Protein AF-W2KJA5-F1 (afdb_monomer)

Secondary structure (DSSP, 8-state):
-HHHHHHSTT-TTHHHHHHHHHHHHHHHHHHHHHHHHHHT--HHHHHHHHHHHHHHHHHHHHHHHH----HHHHHHHHHHHHHIIIIIHHHHHHHHHHHH----HHHHHHHHHHSPTT-HHHHHHHHS-HHHHHHHHHHHHHTS--SHHHHHHHHHHHHHHHHHHHHHHHHHHHHHH-------PPPPTHHHHHHHHHHHHHHHHHHHHHHHHHHHHTT-TTEEEE---SS--SS--EEEEEEE-SS-SSHHHHHSPPB-HHHHHHHHTTS--SEEEEES-B-SS--GGGGG-TT--EEEEES-------GGGGG-TT--EEEEEPPTTSS--

pLDDT: mean 87.14, std 9.56, range [54.41, 98.06]

Solvent-accessible surface area (backbone atoms only — not comparable to full-atom values): 17855 Å² total; per-residue (Å²): 116,68,63,53,35,36,71,27,93,67,10,44,38,26,60,55,46,54,48,53,55,46,52,54,49,54,51,53,52,48,53,52,52,51,46,39,30,57,68,29,45,60,66,71,59,51,51,51,51,37,49,50,52,20,51,56,29,36,51,50,19,48,53,52,70,63,71,71,72,49,78,59,56,56,44,46,55,55,31,51,51,37,44,39,66,64,52,45,46,59,52,51,53,51,53,48,40,63,71,63,49,70,65,67,60,69,67,44,52,60,51,56,78,74,48,64,90,88,45,57,85,78,46,55,69,75,72,39,53,66,65,41,53,46,55,36,50,46,52,58,48,69,74,48,75,84,46,72,69,51,46,51,49,53,52,50,47,50,50,51,31,52,52,39,47,51,48,45,53,55,47,55,57,41,66,75,72,54,94,76,89,61,74,61,52,79,69,66,62,75,56,25,54,55,29,39,52,48,19,53,44,49,42,52,52,52,52,49,9,43,56,52,32,48,64,58,33,62,88,41,77,40,47,71,31,39,34,38,46,72,85,88,68,94,46,31,44,21,30,26,40,51,48,62,55,94,74,63,92,42,71,62,52,65,75,59,39,58,77,38,52,70,57,52,34,52,41,20,61,47,30,45,26,28,33,43,37,40,26,47,27,33,38,50,57,80,51,75,39,50,70,57,21,54,58,26,28,37,41,36,39,32,41,21,52,25,63,58,82,60,85,68,65,76,64,43,81,50,53,78,41,81,44,75,36,33,46,92,94,52,95,30,62

Sequence (333 aa):
MHLKELTGFHGKYRKLWNLCLKVLDLVMQTFVLHKMLEEGIPVNLTVAFAGFIALNSISTAIAILGGKHTALAEVLIDSLFDLGATVLLPIVLLAYCSYTFDYDHDTFHIYMELMPVGSFERRARMFGNPTEIELFRVSFGSLRIRSVPDLLLRIGMNLGFSYRFKRVVEVLIQIQTEHVKSYQKSVPRSISLLFATFGVGILVVTYQAITMSQAICKPHPECVVYAYRLKHSEFCPCKALVNGNRAPKTYYEWTHPVDATDMVKALAAAGTLETLQLINRQLTVFPDELRGCHNLKYLSIVNCAIEELPVWANEFHKLEFLQIEGKVGSNNL

Mean predicted aligned error: 7.24 Å

Foldseek 3Di:
DVVCLCCNPLRQNVLVNLVVLLVVLLVLLVVLLQLCQQLQADLVLSLVSLLLSLCSLLVNLCCLVVVPDDSLRSLVSNLVSLCCSQPVSLVVLVVCLVVQFDQPPVVVVVVVVVDDPPCCVVCSCVRTDVLSVVSSCSSVVSVDDPDPVSVCSNVSSVVSSVVSVVVSVVVVVDVVPDPDDRNYDRDDSVVSVVSNCVSVVSSVQSVQQQVVLCVLCVVPVQLSGAHRDDDDDSARRGAEGADEDPDDPDPCCLVDAAACAVVQQRNLQNLNYQYYAYYSHADQEHDPSVLSVLNHAYDAHEQHQHADYDPSPVSNPNHNYDHDYHDPPDNGD

Structure (mmCIF, N/CA/C/O backbone):
data_AF-W2KJA5-F1
#
_entry.id   AF-W2KJA5-F1
#
loop_
_atom_site.group_PDB
_atom_site.id
_atom_site.type_symbol
_atom_site.label_atom_id
_atom_site.label_alt_id
_atom_site.label_comp_id
_atom_site.label_asym_id
_atom_site.label_entity_id
_atom_site.label_seq_id
_atom_site.pdbx_PDB_ins_code
_atom_site.Cartn_x
_atom_site.Cartn_y
_atom_site.Cartn_z
_atom_site.occupancy
_atom_site.B_iso_or_equiv
_atom_site.auth_seq_id
_atom_site.auth_comp_id
_atom_site.auth_asym_id
_atom_site.auth_atom_id
_atom_site.pdbx_PDB_model_num
ATOM 1 N N . MET A 1 1 ? -33.064 14.670 26.589 1.00 55.19 1 MET A N 1
ATOM 2 C CA . MET A 1 1 ? -33.005 13.614 27.626 1.00 55.19 1 MET A CA 1
ATOM 3 C C . MET A 1 1 ? -32.288 12.359 27.114 1.00 55.19 1 MET A C 1
ATOM 5 O O . MET A 1 1 ? -31.265 12.016 27.686 1.00 55.19 1 MET A O 1
ATOM 9 N N . HIS A 1 2 ? -32.688 11.774 25.976 1.00 61.22 2 HIS A N 1
ATOM 10 C CA . HIS A 1 2 ? -32.058 10.555 25.428 1.00 61.22 2 HIS A CA 1
ATOM 11 C C . HIS A 1 2 ? -30.566 10.640 25.057 1.00 61.22 2 HIS A C 1
ATOM 13 O O . HIS A 1 2 ? -29.835 9.685 25.305 1.00 61.22 2 HIS A O 1
ATOM 19 N N . LEU A 1 3 ? -30.070 11.765 24.521 1.00 65.81 3 LEU A N 1
ATOM 20 C CA . LEU A 1 3 ? -28.647 11.867 24.160 1.00 65.81 3 LEU A CA 1
ATOM 21 C C . LEU A 1 3 ? -27.727 11.748 25.388 1.00 65.81 3 LEU A C 1
ATOM 23 O O . LEU A 1 3 ? -26.719 11.059 25.323 1.00 65.81 3 LEU A O 1
ATOM 27 N N . LYS A 1 4 ? -28.110 12.343 26.528 1.00 70.06 4 LYS A N 1
ATOM 28 C CA . LYS A 1 4 ? -27.360 12.241 27.795 1.00 70.06 4 LYS A CA 1
ATOM 29 C C . LYS A 1 4 ? -27.368 10.818 28.367 1.00 70.06 4 LYS A C 1
ATOM 31 O O . LYS A 1 4 ? -26.385 10.415 28.974 1.00 70.06 4 LYS A O 1
ATOM 36 N N . GLU A 1 5 ? -28.433 10.046 28.160 1.00 70.62 5 GLU A N 1
ATOM 37 C CA . GLU A 1 5 ? -28.501 8.642 28.598 1.00 70.62 5 GLU A CA 1
ATOM 38 C C . GLU A 1 5 ? -27.653 7.699 27.732 1.00 70.62 5 GLU A C 1
ATOM 40 O O . GLU A 1 5 ? -27.203 6.654 28.212 1.00 70.62 5 GLU A O 1
ATOM 45 N N . LEU A 1 6 ? -27.441 8.071 26.465 1.00 66.94 6 LEU A N 1
ATOM 46 C CA . LEU A 1 6 ? -26.653 7.312 25.498 1.00 66.94 6 LEU A CA 1
ATOM 47 C C . LEU A 1 6 ? -25.159 7.649 25.583 1.00 66.94 6 LEU A C 1
ATOM 49 O O . LEU A 1 6 ? -24.327 6.750 25.677 1.00 66.94 6 LEU A O 1
ATOM 53 N N . THR A 1 7 ? -24.819 8.940 25.571 1.00 71.62 7 THR A N 1
ATOM 54 C CA . THR A 1 7 ? -23.432 9.424 25.481 1.00 71.62 7 THR A CA 1
ATOM 55 C C . THR A 1 7 ? -22.858 9.850 26.830 1.00 71.62 7 THR A C 1
ATOM 57 O O . THR A 1 7 ? -21.638 9.929 26.984 1.00 71.62 7 THR A O 1
ATOM 60 N N . GLY A 1 8 ? -23.695 10.107 27.838 1.00 68.38 8 GLY A N 1
ATOM 61 C CA . GLY A 1 8 ? -23.251 10.548 29.160 1.00 68.38 8 GLY A CA 1
ATOM 62 C C . GLY A 1 8 ? -22.390 9.509 29.879 1.00 68.38 8 GLY A C 1
ATOM 63 O O . GLY A 1 8 ? -22.509 8.304 29.664 1.00 68.38 8 GLY A O 1
ATOM 64 N N . PHE A 1 9 ? -21.503 9.976 30.757 1.00 66.81 9 PHE A N 1
ATOM 65 C CA . PHE A 1 9 ? -20.599 9.116 31.527 1.00 66.81 9 PHE A CA 1
ATOM 66 C C . PHE A 1 9 ? -21.346 8.144 32.462 1.00 66.81 9 PHE A C 1
ATOM 68 O O . PHE A 1 9 ? -21.009 6.957 32.525 1.00 66.81 9 PHE A O 1
ATOM 75 N N . HIS A 1 10 ? -22.397 8.641 33.121 1.00 69.38 10 HIS A N 1
ATOM 76 C CA . HIS A 1 10 ? -23.365 7.881 33.927 1.00 69.38 10 HIS A CA 1
ATOM 77 C C . HIS A 1 10 ? -24.545 7.362 33.092 1.00 69.38 10 HIS A C 1
ATOM 79 O O . HIS A 1 10 ? -25.538 6.883 33.635 1.00 69.38 10 HIS A O 1
ATOM 85 N N . GLY A 1 11 ? -24.465 7.491 31.765 1.00 74.38 11 GLY A N 1
ATOM 86 C CA . GLY A 1 11 ? -25.510 7.061 30.853 1.00 74.38 11 GLY A CA 1
ATOM 87 C C . GLY A 1 11 ? -25.712 5.552 30.926 1.00 74.38 11 GLY A C 1
ATOM 88 O O . GLY A 1 11 ? -24.759 4.772 30.824 1.00 74.38 11 GLY A O 1
ATOM 89 N N . LYS A 1 12 ? -26.972 5.129 31.053 1.00 80.56 12 LYS A N 1
ATOM 90 C CA . LYS A 1 12 ? -27.368 3.715 31.128 1.00 80.56 12 LYS A CA 1
ATOM 91 C C . LYS A 1 12 ? -26.813 2.886 29.961 1.00 80.56 12 LYS A C 1
ATOM 93 O O . LYS A 1 12 ? -26.502 1.710 30.151 1.00 80.56 12 LYS A O 1
ATOM 98 N N . TYR A 1 13 ? -26.671 3.500 28.781 1.00 81.62 13 TYR A N 1
ATOM 99 C CA . TYR A 1 13 ? -26.247 2.853 27.533 1.00 81.62 13 TYR A CA 1
ATOM 100 C C . TYR A 1 13 ? -24.825 3.210 27.081 1.00 81.62 13 TYR A C 1
ATOM 102 O O . TYR A 1 13 ? -24.438 2.871 25.964 1.00 81.62 13 TYR A O 1
ATOM 110 N N . ARG A 1 14 ? -24.006 3.822 27.942 1.00 84.25 14 ARG A N 1
ATOM 111 C CA . ARG A 1 14 ? -22.630 4.217 27.603 1.00 84.25 14 ARG A CA 1
ATOM 112 C C . ARG A 1 14 ? -21.791 3.078 27.015 1.00 84.25 14 ARG A C 1
ATOM 114 O O . ARG A 1 14 ? -21.089 3.286 26.032 1.00 84.25 14 ARG A O 1
ATOM 121 N N . LYS A 1 15 ? -21.831 1.884 27.618 1.00 84.12 15 LYS A N 1
ATOM 122 C CA . LYS A 1 15 ? -21.016 0.746 27.155 1.00 84.12 15 LYS A CA 1
ATOM 123 C C . LYS A 1 15 ? -21.406 0.298 25.745 1.00 84.12 15 LYS A C 1
ATOM 125 O O . LYS A 1 15 ? -20.538 -0.056 24.958 1.00 84.12 15 LYS A O 1
ATOM 130 N N . LEU A 1 16 ? -22.696 0.373 25.415 1.00 86.44 16 LEU A N 1
ATOM 131 C CA . LEU A 1 16 ? -23.192 0.113 24.065 1.00 86.44 16 LEU A CA 1
ATOM 132 C C . LEU A 1 16 ? -22.725 1.198 23.086 1.00 86.44 16 LEU A C 1
ATOM 134 O O . LEU A 1 16 ? -22.301 0.881 21.983 1.00 86.44 16 LEU A O 1
ATOM 138 N N . TRP A 1 17 ? -22.749 2.466 23.498 1.00 87.25 17 TRP A N 1
ATOM 139 C CA . TRP A 1 17 ? -22.245 3.569 22.679 1.00 87.25 17 TRP A CA 1
ATOM 140 C C . TRP A 1 17 ? -20.744 3.440 22.379 1.00 87.25 17 TRP A C 1
ATOM 142 O O . TRP A 1 17 ? -20.339 3.546 21.222 1.00 87.25 17 TRP A O 1
ATOM 152 N N . ASN A 1 18 ? -19.929 3.136 23.395 1.00 87.00 18 ASN A N 1
ATOM 153 C CA . ASN A 1 18 ? -18.499 2.866 23.221 1.00 87.00 18 ASN A CA 1
ATOM 154 C C . ASN A 1 18 ? -18.265 1.692 22.257 1.00 87.00 18 ASN A C 1
ATOM 156 O O . ASN A 1 18 ? -17.421 1.787 21.372 1.00 87.00 18 ASN A O 1
ATOM 160 N N . LEU A 1 19 ? -19.060 0.624 22.373 1.00 89.62 19 LEU A N 1
ATOM 161 C CA . LEU A 1 19 ? -19.008 -0.511 21.453 1.00 89.62 19 LEU A CA 1
ATOM 162 C C . LEU A 1 19 ? -19.310 -0.092 20.003 1.00 89.62 19 LEU A C 1
ATOM 164 O O . LEU A 1 19 ? -18.580 -0.482 19.098 1.00 89.62 19 LEU A O 1
ATOM 168 N N . CYS A 1 20 ? -20.342 0.724 19.767 1.00 90.88 20 CYS A N 1
ATOM 169 C CA . CYS A 1 20 ? -20.667 1.223 18.425 1.00 90.88 20 CYS A CA 1
ATOM 170 C C . CYS A 1 20 ? -19.523 2.058 17.834 1.00 90.88 20 CYS A C 1
ATOM 172 O O . CYS A 1 20 ? -19.142 1.859 16.681 1.00 90.88 20 CYS A O 1
ATOM 174 N N . LEU A 1 21 ? -18.937 2.956 18.631 1.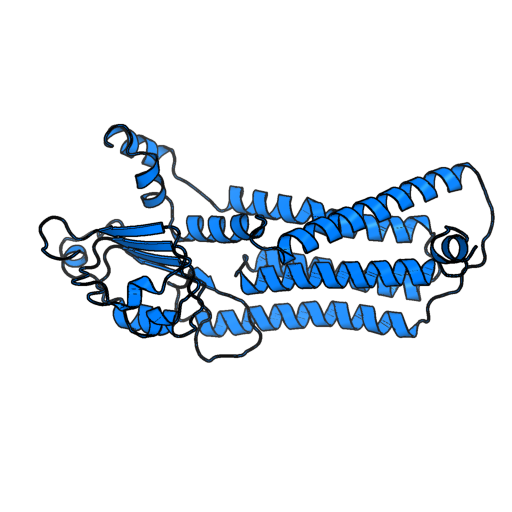00 90.12 21 LEU A N 1
ATOM 175 C CA . LEU A 1 21 ? -17.763 3.729 18.217 1.00 90.12 21 LEU A CA 1
ATOM 176 C C . LEU A 1 21 ? -16.559 2.837 17.925 1.00 90.12 21 LEU A C 1
ATOM 178 O O . LEU A 1 21 ? -15.739 3.181 17.076 1.00 90.12 21 LEU A O 1
ATOM 182 N N . LYS A 1 22 ? -16.442 1.701 18.616 1.00 92.62 22 LYS A N 1
ATOM 183 C CA . LYS A 1 22 ? -15.387 0.726 18.362 1.00 92.62 22 LYS A CA 1
ATOM 184 C C . LYS A 1 22 ? -15.578 -0.011 17.046 1.00 92.62 22 LYS A C 1
ATOM 186 O O . LYS A 1 22 ? -14.617 -0.181 16.308 1.00 92.62 22 LYS A O 1
ATOM 191 N N . VAL A 1 23 ? -16.809 -0.410 16.733 1.00 94.62 23 VAL A N 1
ATOM 192 C CA . VAL A 1 23 ? -17.131 -1.029 15.441 1.00 94.62 23 VAL A CA 1
ATOM 193 C C . VAL A 1 23 ? -16.799 -0.073 14.296 1.00 94.62 23 VAL A C 1
ATOM 195 O O . VAL A 1 23 ? -16.136 -0.481 13.350 1.00 94.62 23 VAL A O 1
ATOM 198 N N . LEU A 1 24 ? -17.193 1.201 14.397 1.00 93.94 24 LEU A N 1
ATOM 199 C CA . LEU A 1 24 ? -16.871 2.207 13.378 1.00 93.94 24 LEU A CA 1
ATOM 200 C C . LEU A 1 24 ? -15.358 2.386 13.193 1.00 93.94 24 LEU A C 1
ATOM 202 O O . LEU A 1 24 ? -14.885 2.440 12.061 1.00 93.94 24 LEU A O 1
ATOM 206 N N . ASP A 1 25 ? -14.601 2.438 14.289 1.00 93.81 25 ASP A N 1
ATOM 207 C CA . ASP A 1 25 ? -13.138 2.517 14.257 1.00 93.81 25 ASP A CA 1
ATOM 208 C C . ASP A 1 25 ? -12.504 1.291 13.582 1.00 93.81 25 ASP A C 1
ATOM 210 O O . ASP A 1 25 ? -11.755 1.443 12.621 1.00 93.81 25 ASP A O 1
ATOM 214 N N . LEU A 1 26 ? -12.874 0.072 13.988 1.00 96.12 26 LEU A N 1
ATOM 215 C CA . LEU A 1 26 ? -12.357 -1.154 13.368 1.00 96.12 26 LEU A CA 1
ATOM 216 C C . LEU A 1 26 ? -12.706 -1.246 11.878 1.00 96.12 26 LEU A C 1
ATOM 218 O O . LEU A 1 26 ? -11.885 -1.713 11.090 1.00 96.12 26 LEU A O 1
ATOM 222 N N . VAL A 1 27 ? -13.887 -0.774 11.470 1.00 96.12 27 VAL A N 1
ATOM 223 C CA . VAL A 1 27 ? -14.267 -0.688 10.053 1.00 96.12 27 VAL A CA 1
ATOM 224 C C . VAL A 1 27 ? -13.331 0.263 9.307 1.00 96.12 27 VAL A C 1
ATOM 226 O O . VAL A 1 27 ? -12.766 -0.126 8.287 1.00 96.12 27 VAL A O 1
ATOM 229 N N . MET A 1 28 ? -13.104 1.475 9.824 1.00 95.44 28 MET A N 1
ATOM 230 C CA . MET A 1 28 ? -12.171 2.432 9.216 1.00 95.44 28 MET A CA 1
ATOM 231 C C . MET A 1 28 ? -10.744 1.868 9.142 1.00 95.44 28 MET A C 1
ATOM 233 O O . MET A 1 28 ? -10.119 1.914 8.085 1.00 95.44 28 MET A O 1
ATOM 237 N N . GLN A 1 29 ? -10.244 1.260 10.219 1.00 96.00 29 GLN A N 1
ATOM 238 C CA . GLN A 1 29 ? -8.920 0.631 10.233 1.00 96.00 29 GLN A CA 1
ATOM 239 C C . GLN A 1 29 ? -8.823 -0.533 9.233 1.00 96.00 29 GLN A C 1
ATOM 241 O O . GLN A 1 29 ? -7.804 -0.684 8.562 1.00 96.00 29 GLN A O 1
ATOM 246 N N . THR A 1 30 ? -9.894 -1.313 9.062 1.00 96.69 30 THR A N 1
ATOM 247 C CA . THR A 1 30 ? -9.955 -2.388 8.056 1.00 96.69 30 THR A CA 1
ATOM 248 C C . THR A 1 30 ? -9.889 -1.831 6.636 1.00 96.69 30 THR A C 1
ATOM 250 O O . THR A 1 30 ? -9.193 -2.399 5.798 1.00 96.69 30 THR A O 1
ATOM 253 N N . PHE A 1 31 ? -10.546 -0.700 6.359 1.00 95.62 31 PHE A N 1
ATOM 254 C CA . PHE A 1 31 ? -10.410 -0.016 5.069 1.00 95.62 31 PHE A CA 1
ATOM 255 C C . PHE A 1 31 ? -8.971 0.451 4.814 1.00 95.62 31 PHE A C 1
ATOM 257 O O . PHE A 1 31 ? -8.469 0.267 3.706 1.00 95.62 31 PHE A O 1
ATOM 264 N N . VAL A 1 32 ? -8.286 0.993 5.830 1.00 95.19 32 VAL A N 1
ATOM 265 C CA . VAL A 1 32 ? -6.858 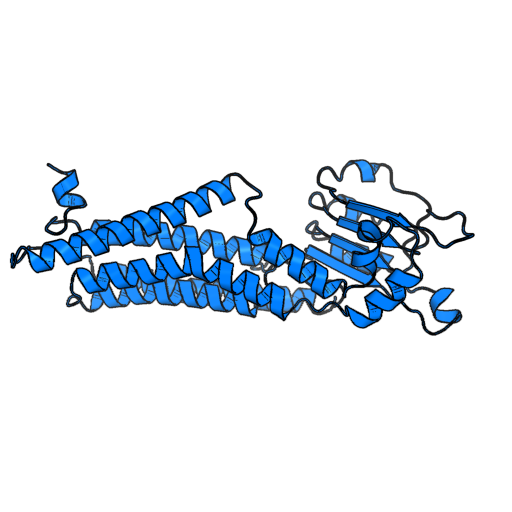1.348 5.719 1.00 95.19 32 VAL A CA 1
ATOM 266 C C . VAL A 1 32 ? -6.018 0.108 5.407 1.00 95.19 32 VAL A C 1
ATOM 268 O O . VAL A 1 32 ? -5.222 0.139 4.473 1.00 95.19 32 VAL A O 1
ATOM 271 N N . LEU A 1 33 ? -6.221 -0.999 6.128 1.00 96.69 33 LEU A N 1
ATOM 272 C CA . LEU A 1 33 ? -5.484 -2.244 5.897 1.00 96.69 33 LEU A CA 1
ATOM 273 C C . LEU A 1 33 ? -5.738 -2.810 4.494 1.00 96.69 33 LEU A C 1
ATOM 275 O O . LEU A 1 33 ? -4.799 -3.216 3.816 1.00 96.69 33 LEU A O 1
ATOM 279 N N . HIS A 1 34 ? -6.989 -2.809 4.035 1.00 95.38 34 HIS A N 1
ATOM 280 C CA . HIS A 1 34 ? -7.331 -3.247 2.685 1.00 95.38 34 HIS A CA 1
ATOM 281 C C . HIS A 1 34 ? -6.627 -2.396 1.624 1.00 95.38 34 HIS A C 1
ATOM 283 O O . HIS A 1 34 ? -6.075 -2.935 0.668 1.00 95.38 34 HIS A O 1
ATOM 289 N N . LYS A 1 35 ? -6.575 -1.076 1.826 1.00 93.69 35 LYS A N 1
ATOM 290 C CA . LYS A 1 35 ? -5.825 -0.175 0.951 1.00 93.69 35 LYS A CA 1
ATOM 291 C C . LYS A 1 35 ? -4.326 -0.485 0.963 1.00 93.69 35 LYS A C 1
ATOM 293 O O . LYS A 1 35 ? -3.734 -0.567 -0.105 1.00 93.69 35 LYS A O 1
ATOM 298 N N . MET A 1 36 ? -3.726 -0.717 2.134 1.00 94.88 36 MET A N 1
ATOM 299 C CA . MET A 1 36 ? -2.313 -1.116 2.232 1.00 94.88 36 MET A CA 1
ATOM 300 C C . MET A 1 36 ? -2.033 -2.418 1.473 1.00 94.88 36 MET A C 1
ATOM 302 O O . MET A 1 36 ? -0.997 -2.536 0.817 1.00 94.88 36 MET A O 1
ATOM 306 N N . LEU A 1 37 ? -2.962 -3.379 1.544 1.00 95.69 37 LEU A N 1
ATOM 307 C CA . LEU A 1 37 ? -2.858 -4.640 0.817 1.00 95.69 37 LEU A CA 1
ATOM 308 C C . LEU A 1 37 ? -2.926 -4.424 -0.702 1.00 95.69 37 LEU A C 1
ATOM 310 O O . LEU A 1 37 ? -2.115 -4.974 -1.442 1.00 95.69 37 LEU A O 1
ATOM 314 N N . GLU A 1 38 ? -3.863 -3.600 -1.160 1.00 93.62 38 GLU A N 1
ATOM 315 C CA . GLU A 1 38 ? -4.089 -3.332 -2.582 1.00 93.62 38 GLU A CA 1
ATOM 316 C C . GLU A 1 38 ? -3.000 -2.447 -3.211 1.00 93.62 38 GLU A C 1
ATOM 318 O O . GLU A 1 38 ? -2.667 -2.621 -4.381 1.00 93.62 38 GLU A O 1
ATOM 323 N N . GLU A 1 39 ? -2.415 -1.518 -2.453 1.00 92.12 39 GLU A N 1
ATOM 324 C CA . GLU A 1 39 ? -1.308 -0.669 -2.916 1.00 92.12 39 GLU A CA 1
ATOM 325 C C . GLU A 1 39 ? 0.043 -1.402 -2.923 1.00 92.12 39 GLU A C 1
ATOM 327 O O . GLU A 1 39 ? 0.965 -0.948 -3.594 1.00 92.12 39 GLU A O 1
ATOM 332 N N . GLY A 1 40 ? 0.166 -2.538 -2.228 1.00 93.38 40 GLY A N 1
ATOM 333 C CA . GLY A 1 40 ? 1.414 -3.304 -2.165 1.00 93.38 40 GLY A CA 1
ATOM 334 C C . GLY A 1 40 ? 2.423 -2.751 -1.156 1.00 93.38 40 GLY A C 1
ATOM 335 O O . GLY A 1 40 ? 3.631 -2.810 -1.380 1.00 93.38 40 GLY A O 1
ATOM 336 N N . ILE A 1 41 ? 1.947 -2.207 -0.031 1.00 94.12 41 ILE A N 1
ATOM 337 C CA . ILE A 1 41 ? 2.812 -1.691 1.043 1.00 94.12 41 ILE A CA 1
ATOM 338 C C . ILE A 1 41 ? 3.703 -2.820 1.598 1.00 94.12 41 ILE A C 1
ATOM 340 O O . ILE A 1 41 ? 3.235 -3.958 1.719 1.00 94.12 41 ILE A O 1
ATOM 344 N N . PRO A 1 42 ? 4.972 -2.551 1.964 1.00 93.38 42 PRO A N 1
ATOM 345 C CA . PRO A 1 42 ? 5.899 -3.574 2.443 1.00 93.38 42 PRO A CA 1
ATOM 346 C C . PRO A 1 42 ? 5.305 -4.496 3.511 1.00 93.38 42 PRO A C 1
ATOM 348 O O . PRO A 1 42 ? 4.690 -4.045 4.480 1.00 93.38 42 PRO A O 1
ATOM 351 N N . VAL A 1 43 ? 5.535 -5.801 3.344 1.00 94.25 43 VAL A N 1
ATOM 352 C CA . VAL A 1 43 ? 4.921 -6.880 4.140 1.00 94.25 43 VAL A CA 1
ATOM 353 C C . VAL A 1 43 ? 5.019 -6.632 5.644 1.00 94.25 43 VAL A C 1
ATOM 355 O O . VAL A 1 43 ? 4.026 -6.776 6.352 1.00 94.25 43 VAL A O 1
ATOM 358 N N . ASN A 1 44 ? 6.189 -6.207 6.127 1.00 93.88 44 ASN A N 1
ATOM 359 C CA . ASN A 1 44 ? 6.433 -5.979 7.552 1.00 93.88 44 ASN A CA 1
ATOM 360 C C . ASN A 1 44 ? 5.481 -4.927 8.140 1.00 93.88 44 ASN A C 1
ATOM 362 O O . ASN A 1 44 ? 4.940 -5.124 9.226 1.00 93.88 44 ASN A O 1
ATOM 366 N N . LEU A 1 45 ? 5.241 -3.836 7.408 1.00 94.75 45 LEU A N 1
ATOM 367 C CA . LEU A 1 45 ? 4.353 -2.754 7.834 1.00 94.75 45 LEU A CA 1
ATOM 368 C C . LEU A 1 45 ? 2.888 -3.195 7.799 1.00 94.75 45 LEU A C 1
ATOM 370 O O . LEU A 1 45 ? 2.138 -2.940 8.740 1.00 94.75 45 LEU A O 1
ATOM 374 N N . THR A 1 46 ? 2.495 -3.905 6.743 1.00 96.00 46 THR A N 1
ATOM 375 C CA . THR A 1 46 ? 1.125 -4.401 6.565 1.00 96.00 46 THR A CA 1
ATOM 376 C C . THR A 1 46 ? 0.757 -5.442 7.627 1.00 96.00 46 THR A C 1
ATOM 378 O O . THR A 1 46 ? -0.310 -5.356 8.235 1.00 96.00 46 THR A O 1
ATOM 381 N N . VAL A 1 47 ? 1.656 -6.386 7.928 1.00 96.81 47 VAL A N 1
ATOM 382 C CA . VAL A 1 47 ? 1.463 -7.384 8.995 1.00 96.81 47 VAL A CA 1
ATOM 383 C C . VAL A 1 47 ? 1.453 -6.726 10.373 1.00 96.81 47 VAL A C 1
ATOM 385 O O . VAL A 1 47 ? 0.599 -7.062 11.194 1.00 96.81 47 VAL A O 1
ATOM 388 N N . ALA A 1 48 ? 2.344 -5.761 10.631 1.00 96.56 48 ALA A N 1
ATOM 389 C CA . ALA A 1 48 ? 2.344 -5.015 11.888 1.00 96.56 48 ALA A CA 1
ATOM 390 C C . ALA A 1 48 ? 1.019 -4.266 12.101 1.00 96.56 48 ALA A C 1
ATOM 392 O O . ALA A 1 48 ? 0.460 -4.303 13.198 1.00 96.56 48 ALA A O 1
ATOM 393 N N . PHE A 1 49 ? 0.474 -3.646 11.050 1.00 97.44 49 PHE A N 1
ATOM 394 C CA . PHE A 1 49 ? -0.809 -2.951 11.128 1.00 97.44 49 PHE A CA 1
ATOM 395 C C . PHE A 1 49 ? -1.999 -3.913 11.290 1.00 97.44 49 PHE A C 1
ATOM 397 O O . PHE A 1 49 ? -2.898 -3.649 12.085 1.00 97.44 49 PHE A O 1
ATOM 404 N N . ALA A 1 50 ? -1.989 -5.079 10.638 1.00 98.06 50 ALA A N 1
ATOM 405 C CA . ALA A 1 50 ? -2.991 -6.118 10.898 1.00 98.06 50 ALA A CA 1
ATOM 406 C C . ALA A 1 50 ? -2.922 -6.639 12.347 1.00 98.06 50 ALA A C 1
ATOM 408 O O . ALA A 1 50 ? -3.955 -6.805 12.998 1.00 98.06 50 ALA A O 1
ATOM 409 N N . GLY A 1 51 ? -1.709 -6.827 12.881 1.00 98.06 51 GLY A N 1
ATOM 410 C CA . GLY A 1 51 ? -1.462 -7.125 14.295 1.00 98.06 51 GLY A CA 1
ATOM 411 C C . GLY A 1 51 ? -2.030 -6.062 15.225 1.00 98.06 51 GLY A C 1
ATOM 412 O O . GLY A 1 51 ? -2.710 -6.384 16.198 1.00 98.06 51 GLY A O 1
ATOM 413 N N . PHE A 1 52 ? -1.825 -4.793 14.886 1.00 97.81 52 PHE A N 1
ATOM 414 C CA . PHE A 1 52 ? -2.382 -3.662 15.615 1.00 97.81 52 PHE A CA 1
ATOM 415 C C . PHE A 1 52 ? -3.919 -3.692 15.662 1.00 97.81 52 PHE A C 1
ATOM 417 O O . PHE A 1 52 ? -4.493 -3.574 16.745 1.00 97.81 52 PHE A O 1
ATOM 424 N N . ILE A 1 53 ? -4.593 -3.932 14.530 1.00 97.88 53 ILE A N 1
ATOM 425 C CA . ILE A 1 53 ? -6.063 -4.062 14.463 1.00 97.88 53 ILE A CA 1
ATOM 426 C C . ILE A 1 53 ? -6.549 -5.263 15.284 1.00 97.88 53 ILE A C 1
ATOM 428 O O . ILE A 1 53 ? -7.541 -5.171 16.014 1.00 97.88 53 ILE A O 1
ATOM 432 N N . ALA A 1 54 ? -5.844 -6.392 15.206 1.00 98.00 54 ALA A N 1
ATOM 433 C CA . ALA A 1 54 ? -6.187 -7.587 15.967 1.00 98.00 54 ALA A CA 1
ATOM 434 C C . ALA A 1 54 ? -6.084 -7.343 17.479 1.00 98.00 54 ALA A C 1
ATOM 436 O O . ALA A 1 54 ? -7.015 -7.676 18.214 1.00 98.00 54 ALA A O 1
ATOM 437 N N . LEU A 1 55 ? -5.009 -6.694 17.941 1.00 97.06 55 LEU A N 1
ATOM 438 C CA . LEU A 1 55 ? -4.849 -6.281 19.338 1.00 97.06 55 LEU A CA 1
ATOM 439 C C . LEU A 1 55 ? -5.942 -5.298 19.765 1.00 97.06 55 LEU A C 1
ATOM 441 O O . LEU A 1 55 ? -6.500 -5.449 20.853 1.00 97.06 55 LEU A O 1
ATOM 445 N N . ASN A 1 56 ? -6.293 -4.347 18.896 1.00 95.81 56 ASN A N 1
ATOM 446 C CA . ASN A 1 56 ? -7.365 -3.382 19.128 1.00 95.81 56 ASN A CA 1
ATOM 447 C C . ASN A 1 56 ? -8.714 -4.087 19.375 1.00 95.81 56 ASN A C 1
ATOM 449 O O . ASN A 1 56 ? -9.432 -3.773 20.327 1.00 95.81 56 ASN A O 1
ATOM 453 N N . SER A 1 57 ? -9.027 -5.095 18.557 1.00 96.62 57 SER A N 1
ATOM 454 C CA . SER A 1 57 ? -10.251 -5.893 18.679 1.00 96.62 57 SER A CA 1
ATOM 455 C C . SER A 1 57 ? -10.244 -6.827 19.895 1.00 96.62 57 SER A C 1
ATOM 457 O O . SER A 1 57 ? -11.210 -6.875 20.661 1.00 96.62 57 SER A O 1
ATOM 459 N N . ILE A 1 58 ? -9.144 -7.552 20.121 1.00 94.75 58 ILE A N 1
ATOM 460 C CA . ILE A 1 58 ? -9.002 -8.486 21.250 1.00 94.75 58 ILE A CA 1
ATOM 461 C C . ILE A 1 58 ? -9.045 -7.732 22.582 1.00 94.75 58 ILE A C 1
ATOM 463 O O . ILE A 1 58 ? -9.666 -8.208 23.532 1.00 94.75 58 ILE A O 1
ATOM 467 N N . SER A 1 59 ? -8.464 -6.532 22.648 1.00 93.62 59 SER A N 1
ATOM 468 C CA . SER A 1 59 ? -8.554 -5.664 23.824 1.00 93.62 59 SER A CA 1
ATOM 469 C C . SER A 1 59 ? -10.014 -5.381 24.207 1.00 93.62 59 SER A C 1
ATOM 471 O O . SER A 1 59 ? -10.394 -5.530 25.370 1.00 93.62 59 SER A O 1
ATOM 473 N N . THR A 1 60 ? -10.877 -5.098 23.226 1.00 91.62 60 THR A N 1
ATOM 474 C CA . THR A 1 60 ? -12.322 -4.938 23.453 1.00 91.62 60 THR A CA 1
ATOM 475 C C . THR A 1 60 ? -12.993 -6.240 23.891 1.00 91.62 60 THR A C 1
ATOM 477 O O . THR A 1 60 ? -13.822 -6.223 24.804 1.00 91.62 60 THR A O 1
ATOM 480 N N . ALA A 1 61 ? -12.622 -7.383 23.306 1.00 93.00 61 ALA A N 1
ATOM 481 C CA . ALA A 1 61 ? -13.143 -8.686 23.721 1.00 93.00 61 ALA A CA 1
ATOM 482 C C . ALA A 1 61 ? -12.827 -8.984 25.200 1.00 93.00 61 ALA A C 1
ATOM 484 O O . ALA A 1 61 ? -13.719 -9.404 25.948 1.00 93.00 61 ALA A O 1
ATOM 485 N N . ILE A 1 62 ? -11.590 -8.705 25.631 1.00 90.50 62 ILE A N 1
ATOM 486 C CA . ILE A 1 62 ? -11.134 -8.839 27.022 1.00 90.50 62 ILE A CA 1
ATOM 487 C C . ILE A 1 62 ? -11.902 -7.875 27.927 1.00 90.50 62 ILE A C 1
ATOM 489 O O . ILE A 1 62 ? -12.382 -8.292 28.981 1.00 90.50 62 ILE A O 1
ATOM 493 N N . ALA A 1 63 ? -12.096 -6.621 27.507 1.00 88.75 63 ALA A N 1
ATOM 494 C CA . ALA A 1 63 ? -12.833 -5.635 28.293 1.00 88.75 63 ALA A CA 1
ATOM 495 C C . ALA A 1 63 ? -14.290 -6.064 28.564 1.00 88.75 63 ALA A C 1
ATOM 497 O O . ALA A 1 63 ? -14.783 -5.924 29.689 1.00 88.75 63 ALA A O 1
ATOM 498 N N . ILE A 1 64 ? -14.961 -6.662 27.568 1.00 88.56 64 ILE A N 1
ATOM 499 C CA . ILE A 1 64 ? -16.329 -7.198 27.702 1.00 88.56 64 ILE A CA 1
ATOM 500 C C . ILE A 1 64 ? -16.382 -8.364 28.706 1.00 88.56 64 ILE A C 1
ATOM 502 O O . ILE A 1 64 ? -17.333 -8.458 29.486 1.00 88.56 64 ILE A O 1
ATOM 506 N N . LEU A 1 65 ? -15.379 -9.249 28.710 1.00 87.62 65 LEU A N 1
ATOM 507 C CA . LEU A 1 65 ? -15.323 -10.405 29.618 1.00 87.62 65 LEU A CA 1
ATOM 508 C C . LEU A 1 65 ? -14.926 -10.014 31.043 1.00 87.62 65 LEU A C 1
ATOM 510 O O . LEU A 1 65 ? -15.505 -10.518 32.007 1.00 87.62 65 LEU A O 1
ATOM 514 N N . GLY A 1 66 ? -13.951 -9.113 31.168 1.00 80.69 66 GLY A N 1
ATOM 515 C CA . GLY A 1 66 ? -13.342 -8.720 32.432 1.00 80.69 66 GLY A CA 1
ATOM 516 C C . GLY A 1 66 ? -14.295 -7.964 33.349 1.00 80.69 66 GLY A C 1
ATOM 517 O O . GLY A 1 66 ? -14.169 -8.083 34.565 1.00 80.69 66 GLY A O 1
ATOM 518 N N . GLY A 1 67 ? -15.251 -7.199 32.800 1.00 68.94 67 GLY A N 1
ATOM 519 C CA . GLY A 1 67 ? -16.340 -6.519 33.525 1.00 68.94 67 GLY A CA 1
ATOM 520 C C . GLY A 1 67 ? -15.927 -5.495 34.600 1.00 68.94 67 GLY A C 1
ATOM 521 O O . GLY A 1 67 ? -16.778 -4.751 35.083 1.00 68.94 67 GLY A O 1
ATOM 522 N N . LYS A 1 68 ? -14.641 -5.450 34.964 1.00 65.50 68 LYS A N 1
ATOM 523 C CA . LYS A 1 68 ? -14.050 -4.719 36.093 1.00 65.50 68 LYS A CA 1
ATOM 524 C C . LYS A 1 68 ? -13.203 -3.519 35.669 1.00 65.50 68 LYS A C 1
ATOM 526 O O . LYS A 1 68 ? -12.646 -2.852 36.536 1.00 65.50 68 LYS A O 1
ATOM 531 N N . HIS A 1 69 ? -13.072 -3.243 34.371 1.00 66.88 69 HIS A N 1
ATOM 532 C CA . HIS A 1 69 ? -12.321 -2.071 33.935 1.00 66.88 69 HIS A CA 1
ATOM 533 C C . HIS A 1 69 ? -13.021 -0.794 34.388 1.00 66.88 69 HIS A C 1
ATOM 535 O O . HIS A 1 69 ? -14.247 -0.667 34.324 1.00 66.88 69 HIS A O 1
ATOM 541 N N . THR A 1 70 ? -12.225 0.157 34.870 1.00 75.38 70 THR A N 1
ATOM 542 C CA . THR A 1 70 ? -12.734 1.493 35.138 1.00 75.38 70 THR A CA 1
ATOM 543 C C . THR A 1 70 ? -13.106 2.148 33.815 1.00 75.38 70 THR A C 1
ATOM 545 O O . THR A 1 70 ? -12.460 1.965 32.785 1.00 75.38 70 THR A O 1
ATOM 548 N N . ALA A 1 71 ? -14.144 2.972 33.868 1.00 74.44 71 ALA A N 1
ATOM 549 C CA . ALA A 1 71 ? -14.581 3.821 32.772 1.00 74.44 71 ALA A CA 1
ATOM 550 C C . ALA A 1 71 ? -13.444 4.641 32.123 1.00 74.44 71 ALA A C 1
ATOM 552 O O . ALA A 1 71 ? -13.530 4.959 30.940 1.00 74.44 71 ALA A O 1
ATOM 553 N N . LEU A 1 72 ? -12.417 5.010 32.897 1.00 79.44 72 LEU A N 1
ATOM 554 C CA . LEU A 1 72 ? -11.222 5.695 32.405 1.00 79.44 72 LEU A CA 1
ATOM 555 C C . LEU A 1 72 ? -10.331 4.750 31.600 1.00 79.44 72 LEU A C 1
ATOM 557 O O . LEU A 1 72 ? -9.934 5.105 30.498 1.00 79.44 72 LEU A O 1
ATOM 561 N N . ALA A 1 73 ? -10.043 3.558 32.129 1.00 83.06 73 ALA A N 1
ATOM 562 C CA . ALA A 1 73 ? -9.168 2.596 31.469 1.00 83.06 73 ALA A CA 1
ATOM 563 C C . ALA A 1 73 ? -9.718 2.172 30.099 1.00 83.06 73 ALA A C 1
ATOM 565 O O . ALA A 1 73 ? -8.961 2.141 29.137 1.00 83.06 73 ALA A O 1
ATOM 566 N N . GLU A 1 74 ? -11.029 1.918 29.991 1.00 82.88 74 GLU A N 1
ATOM 567 C CA . GLU A 1 74 ? -11.669 1.563 28.712 1.00 82.88 74 GLU A CA 1
ATOM 568 C C . GLU A 1 74 ? -11.468 2.663 27.655 1.00 82.88 74 GLU A C 1
ATOM 570 O O . GLU A 1 74 ? -10.971 2.398 26.564 1.00 82.88 74 GLU A O 1
ATOM 575 N N . VAL A 1 75 ? -11.798 3.916 27.995 1.00 84.69 75 VAL A N 1
ATOM 576 C CA . VAL A 1 75 ? -11.713 5.042 27.048 1.00 84.69 75 VAL A CA 1
ATOM 577 C C . VAL A 1 75 ? -10.258 5.381 26.716 1.00 84.69 75 VAL A C 1
ATOM 579 O O . VAL A 1 75 ? -9.962 5.694 25.569 1.00 84.69 75 VAL A O 1
ATOM 582 N N . LEU A 1 76 ? -9.345 5.288 27.688 1.00 87.94 76 LEU A N 1
ATOM 583 C CA . LEU A 1 76 ? -7.923 5.551 27.475 1.00 87.94 76 LEU A CA 1
ATOM 584 C C . LEU A 1 76 ? -7.303 4.542 26.503 1.00 87.94 76 LEU A C 1
ATOM 586 O O . LEU A 1 76 ? -6.613 4.949 25.572 1.00 87.94 76 LEU A O 1
ATOM 590 N N . ILE A 1 77 ? -7.565 3.245 26.695 1.00 89.62 77 ILE A N 1
ATOM 591 C CA . ILE A 1 77 ? -7.072 2.191 25.798 1.00 89.62 77 ILE A CA 1
ATOM 592 C C . ILE A 1 77 ? -7.594 2.427 24.377 1.00 89.62 77 ILE A C 1
ATOM 594 O O . ILE A 1 77 ? -6.815 2.434 23.427 1.00 89.62 77 ILE A O 1
ATOM 598 N N . ASP A 1 78 ? -8.891 2.698 24.237 1.00 89.00 78 ASP A N 1
ATOM 599 C CA . ASP A 1 78 ? -9.511 3.007 22.948 1.00 89.00 78 ASP A CA 1
ATOM 600 C C . ASP A 1 78 ? -8.900 4.257 22.285 1.00 89.00 78 ASP A C 1
ATOM 602 O O . ASP A 1 78 ? -8.702 4.275 21.071 1.00 89.00 78 ASP A O 1
ATOM 606 N N . SER A 1 79 ? -8.566 5.297 23.055 1.00 91.06 79 SER A N 1
ATOM 607 C CA . SER A 1 79 ? -7.882 6.492 22.544 1.00 91.06 79 SER A CA 1
ATOM 608 C C . SER A 1 79 ? -6.444 6.226 22.097 1.00 91.06 79 SER A C 1
ATOM 610 O O . SER A 1 79 ? -5.992 6.854 21.142 1.00 91.06 79 SER A O 1
ATOM 612 N N . LEU A 1 80 ? -5.720 5.314 22.755 1.00 93.44 80 LEU A N 1
ATOM 613 C CA . LEU A 1 80 ? -4.355 4.946 22.360 1.00 93.44 80 LEU A CA 1
ATOM 614 C C . LEU A 1 80 ? -4.334 4.230 21.006 1.00 93.44 80 LEU A C 1
ATOM 616 O O . LEU A 1 80 ? -3.462 4.509 20.185 1.00 93.44 80 LEU A O 1
ATOM 620 N N . PHE A 1 81 ? -5.306 3.351 20.747 1.00 94.88 81 PHE A N 1
ATOM 621 C CA . PHE A 1 81 ? -5.441 2.721 19.434 1.00 94.88 81 PHE A CA 1
ATOM 622 C C . PHE A 1 81 ? -5.849 3.731 18.349 1.00 94.88 81 PHE A C 1
ATOM 624 O O . PHE A 1 81 ? -5.280 3.723 17.259 1.00 94.88 81 PHE A O 1
ATOM 631 N N . ASP A 1 82 ? -6.754 4.664 18.645 1.00 93.12 82 ASP A N 1
ATOM 632 C CA . ASP A 1 82 ? -7.102 5.712 17.676 1.00 93.12 82 ASP A CA 1
ATOM 633 C C . ASP A 1 82 ? -5.884 6.587 17.339 1.00 93.12 82 ASP A C 1
ATOM 635 O O . ASP A 1 82 ? -5.620 6.853 16.166 1.00 93.12 82 ASP A O 1
ATOM 639 N N . LEU A 1 83 ? -5.098 6.987 18.349 1.00 94.12 83 LEU A N 1
ATOM 640 C CA . LEU A 1 83 ? -3.847 7.735 18.172 1.00 94.12 83 LEU A CA 1
ATOM 641 C C . LEU A 1 83 ? -2.832 6.941 17.338 1.00 94.12 83 LEU A C 1
ATOM 643 O O . LEU A 1 83 ? -2.193 7.487 16.438 1.00 94.12 83 LEU A O 1
ATOM 647 N N . GLY A 1 84 ? -2.692 5.645 17.625 1.00 93.75 84 GLY A N 1
ATOM 648 C CA . GLY A 1 84 ? -1.798 4.754 16.894 1.00 93.75 84 GLY A CA 1
ATOM 649 C C . GLY A 1 84 ? -2.146 4.680 15.405 1.00 93.75 84 GLY A C 1
ATOM 650 O O . GLY A 1 84 ? -1.279 4.864 14.552 1.00 93.75 84 GLY A O 1
ATOM 651 N N . ALA A 1 85 ? -3.423 4.485 15.077 1.00 92.62 85 ALA A N 1
ATOM 652 C CA . ALA A 1 85 ? -3.868 4.398 13.689 1.00 92.62 85 ALA A CA 1
ATOM 653 C C . ALA A 1 85 ? -3.809 5.746 12.948 1.00 92.62 85 ALA A C 1
ATOM 655 O O . ALA A 1 85 ? -3.477 5.782 11.765 1.00 92.62 85 ALA A O 1
ATOM 656 N N . THR A 1 86 ? -4.143 6.853 13.620 1.00 92.12 86 THR A N 1
ATOM 657 C CA . THR A 1 86 ? -4.237 8.185 12.990 1.00 92.12 86 THR A CA 1
ATOM 658 C C . THR A 1 86 ? -2.901 8.899 12.852 1.00 92.12 86 THR A C 1
ATOM 660 O O . THR A 1 86 ? -2.664 9.541 11.831 1.00 92.12 86 THR A O 1
ATOM 663 N N . VAL A 1 87 ? -2.044 8.811 13.870 1.00 92.25 87 VAL A N 1
ATOM 664 C CA . VAL A 1 87 ? -0.813 9.607 13.970 1.00 92.25 87 VAL A CA 1
ATOM 665 C C . VAL A 1 87 ? 0.420 8.726 13.837 1.00 92.25 87 VAL A C 1
ATOM 667 O O . VAL A 1 87 ? 1.309 9.036 13.045 1.00 92.25 87 VAL A O 1
ATOM 670 N N . LEU A 1 88 ? 0.478 7.613 14.575 1.00 93.50 88 LEU A N 1
ATOM 671 C CA . LEU A 1 88 ? 1.689 6.793 14.612 1.00 93.50 88 LEU A CA 1
ATOM 672 C C . LEU A 1 88 ? 1.927 6.053 13.291 1.00 93.50 88 LEU A C 1
ATOM 674 O O . LEU A 1 88 ? 3.059 6.037 12.819 1.00 93.50 88 LEU A O 1
ATOM 678 N N . LEU A 1 89 ? 0.887 5.492 12.662 1.00 92.25 89 LEU A N 1
ATOM 679 C CA . LEU A 1 89 ? 1.024 4.788 11.380 1.00 92.25 89 LEU A CA 1
ATOM 680 C C . LEU A 1 89 ? 1.658 5.676 10.283 1.00 92.25 89 LEU A C 1
ATOM 682 O O . LEU A 1 89 ? 2.648 5.239 9.693 1.00 92.25 89 LEU A O 1
ATOM 686 N N . PRO A 1 90 ? 1.184 6.914 10.020 1.00 92.38 90 PRO A N 1
ATOM 687 C CA . PRO A 1 90 ? 1.854 7.815 9.084 1.00 92.38 90 PRO A CA 1
ATOM 688 C C . PRO A 1 90 ? 3.314 8.113 9.430 1.00 92.38 90 PRO A C 1
ATOM 690 O O . PRO A 1 90 ? 4.157 8.117 8.537 1.00 92.38 90 PRO A O 1
ATOM 693 N N . ILE A 1 91 ? 3.629 8.331 10.712 1.00 93.94 91 ILE A N 1
ATOM 694 C CA . ILE A 1 91 ? 5.004 8.594 11.162 1.00 93.94 91 ILE A CA 1
ATOM 695 C C . ILE A 1 91 ? 5.897 7.380 10.893 1.00 93.94 91 ILE A C 1
ATOM 697 O O . ILE A 1 91 ? 6.993 7.535 10.363 1.00 93.94 91 ILE A O 1
ATOM 701 N N . VAL A 1 92 ? 5.423 6.172 11.209 1.00 93.56 92 VAL A N 1
ATOM 702 C CA . VAL A 1 92 ? 6.159 4.924 10.965 1.00 93.56 92 VAL A CA 1
ATOM 703 C C . VAL A 1 92 ? 6.379 4.700 9.469 1.00 93.56 92 VAL A C 1
ATOM 705 O O . VAL A 1 92 ? 7.478 4.327 9.071 1.00 93.56 92 VAL A O 1
ATOM 708 N N . LEU A 1 93 ? 5.378 4.975 8.626 1.00 92.00 93 LEU A N 1
ATOM 709 C CA . LEU A 1 93 ? 5.523 4.897 7.169 1.00 92.00 93 LEU A CA 1
ATOM 710 C C . LEU A 1 93 ? 6.559 5.898 6.640 1.00 92.00 93 LEU A C 1
ATOM 712 O O . LEU A 1 93 ? 7.377 5.530 5.799 1.00 92.00 93 LEU A O 1
ATOM 716 N N . LEU A 1 94 ? 6.568 7.136 7.147 1.00 91.94 94 LEU A N 1
ATOM 717 C CA . LEU A 1 94 ? 7.576 8.139 6.784 1.00 91.94 94 LEU A CA 1
ATOM 718 C C . LEU A 1 94 ? 8.980 7.735 7.243 1.00 91.94 94 LEU A C 1
ATOM 720 O O . LEU A 1 94 ? 9.919 7.831 6.459 1.00 91.94 94 LEU A O 1
ATOM 724 N N . ALA A 1 95 ? 9.113 7.237 8.473 1.00 92.38 95 ALA A N 1
ATOM 725 C CA . ALA A 1 95 ? 10.384 6.753 9.008 1.00 92.38 95 ALA A CA 1
ATOM 726 C C . ALA A 1 95 ? 10.914 5.550 8.210 1.00 92.38 95 ALA A C 1
ATOM 728 O O . ALA A 1 95 ? 12.102 5.472 7.902 1.00 92.38 95 ALA A O 1
ATOM 729 N N . TYR A 1 96 ? 10.025 4.633 7.816 1.00 90.81 96 TYR A N 1
ATOM 730 C CA . TYR A 1 96 ? 10.372 3.522 6.935 1.00 90.81 96 TYR A CA 1
ATOM 731 C C . TYR A 1 96 ? 10.869 4.021 5.574 1.00 90.81 96 TYR A C 1
ATOM 733 O O . TYR A 1 96 ? 11.907 3.563 5.098 1.00 90.81 96 TYR A O 1
ATOM 741 N N . CYS A 1 97 ? 10.168 4.989 4.973 1.00 87.75 97 CYS A N 1
ATOM 742 C CA . CYS A 1 97 ? 10.577 5.603 3.711 1.00 87.75 97 CYS A CA 1
ATOM 743 C C . CYS A 1 97 ? 11.960 6.255 3.822 1.00 87.75 97 CYS A C 1
ATOM 745 O O . CYS A 1 97 ? 12.781 6.055 2.936 1.00 87.75 97 CYS A O 1
ATOM 747 N N . SER A 1 98 ? 12.240 6.984 4.908 1.00 88.69 98 SER A N 1
ATOM 748 C CA . SER A 1 98 ? 13.544 7.632 5.105 1.00 88.69 98 SER A CA 1
ATOM 749 C C . SER A 1 98 ? 14.685 6.654 5.367 1.00 88.69 98 SER A C 1
ATOM 751 O O . SER A 1 98 ? 15.823 6.975 5.067 1.00 88.69 98 SER A O 1
ATOM 753 N N . TYR A 1 99 ? 14.399 5.491 5.960 1.00 88.06 99 TYR A N 1
ATOM 754 C CA . TYR A 1 99 ? 15.422 4.485 6.254 1.00 88.06 99 TYR A CA 1
ATOM 755 C C . TYR A 1 99 ? 15.704 3.560 5.064 1.00 88.06 99 TYR A C 1
ATOM 757 O O . TYR A 1 99 ? 16.805 3.042 4.933 1.00 88.06 99 TYR A O 1
ATOM 765 N N . THR A 1 100 ? 14.697 3.319 4.222 1.00 84.69 100 THR A N 1
ATOM 766 C CA . THR A 1 100 ? 14.796 2.372 3.098 1.00 84.69 100 THR A CA 1
ATOM 767 C C . THR A 1 100 ? 15.288 3.037 1.819 1.00 84.69 100 THR A C 1
ATOM 769 O O . THR A 1 100 ? 15.880 2.364 0.986 1.00 84.69 100 THR A O 1
ATOM 772 N N . PHE A 1 101 ? 15.002 4.327 1.634 1.00 84.56 101 PHE A N 1
ATOM 773 C CA . PHE A 1 101 ? 15.453 5.068 0.464 1.00 84.56 101 PHE A CA 1
ATOM 774 C C . PHE A 1 101 ? 16.878 5.565 0.691 1.00 84.56 101 PHE A C 1
ATOM 776 O O . PHE A 1 101 ? 17.071 6.548 1.411 1.00 84.56 101 PHE A O 1
ATOM 783 N N . ASP A 1 102 ? 17.849 4.898 0.068 1.00 83.44 102 ASP A N 1
ATOM 784 C CA . ASP A 1 102 ? 19.230 5.357 0.053 1.00 83.44 102 ASP A CA 1
ATOM 785 C C . ASP A 1 102 ? 19.551 5.992 -1.301 1.00 83.44 102 ASP A C 1
ATOM 787 O O . ASP A 1 102 ? 19.288 5.455 -2.381 1.00 83.44 102 ASP A O 1
ATOM 791 N N . TYR A 1 103 ? 20.103 7.194 -1.244 1.00 81.50 103 TYR A N 1
ATOM 792 C CA . TYR A 1 103 ? 20.546 7.908 -2.426 1.00 81.50 103 TYR A CA 1
ATOM 793 C C . TYR A 1 103 ? 22.004 8.253 -2.211 1.00 81.50 103 TYR A C 1
ATOM 795 O O . TYR A 1 103 ? 22.336 8.996 -1.290 1.00 81.50 103 TYR A O 1
ATOM 803 N N . ASP A 1 104 ? 22.875 7.712 -3.055 1.00 82.19 104 ASP A N 1
ATOM 804 C CA . ASP A 1 104 ? 24.303 7.983 -2.969 1.00 82.19 104 ASP A CA 1
ATOM 805 C C . ASP A 1 104 ? 24.577 9.430 -3.404 1.00 82.19 104 ASP A C 1
ATOM 807 O O . ASP A 1 104 ? 24.698 9.754 -4.592 1.00 82.19 104 ASP A O 1
ATOM 811 N N . HIS A 1 105 ? 24.610 10.317 -2.409 1.00 82.50 105 HIS A N 1
ATOM 812 C CA . HIS A 1 105 ? 24.811 11.745 -2.603 1.00 82.50 105 HIS A CA 1
ATOM 813 C C . HIS A 1 105 ? 26.226 12.045 -3.103 1.00 82.50 105 HIS A C 1
ATOM 815 O O . HIS A 1 105 ? 26.380 12.981 -3.886 1.00 82.50 105 HIS A O 1
ATOM 821 N N . ASP A 1 106 ? 27.225 11.245 -2.718 1.00 85.50 106 ASP A N 1
ATOM 822 C CA . ASP A 1 106 ? 28.623 11.440 -3.108 1.00 85.50 106 ASP A CA 1
ATOM 823 C C . ASP A 1 106 ? 28.812 11.103 -4.589 1.00 85.50 106 ASP A C 1
ATOM 825 O O . ASP A 1 106 ? 29.296 11.927 -5.372 1.00 85.50 106 ASP A O 1
ATOM 829 N N . THR A 1 107 ? 28.329 9.930 -5.010 1.00 83.31 107 THR A N 1
ATOM 830 C CA . THR A 1 107 ? 28.329 9.535 -6.424 1.00 83.31 107 THR A CA 1
ATOM 831 C C . THR A 1 107 ? 27.524 10.521 -7.266 1.00 83.31 107 THR A C 1
ATOM 833 O O . THR A 1 107 ? 27.937 10.899 -8.365 1.00 83.31 107 THR A O 1
ATOM 836 N N . PHE A 1 108 ? 26.377 10.984 -6.767 1.00 80.44 108 PHE A N 1
ATOM 837 C CA . PHE A 1 108 ? 25.571 11.951 -7.499 1.00 80.44 108 PHE A CA 1
ATOM 838 C C . PHE A 1 108 ? 26.225 13.333 -7.606 1.00 80.44 108 PHE A C 1
ATOM 840 O O . PHE A 1 108 ? 26.076 13.986 -8.641 1.00 80.44 108 PHE A O 1
ATOM 847 N N . HIS A 1 109 ? 26.982 13.768 -6.597 1.00 83.06 109 HIS A N 1
ATOM 848 C CA . HIS A 1 109 ? 27.721 15.030 -6.647 1.00 83.06 109 HIS A CA 1
ATOM 849 C C . HIS A 1 109 ? 28.712 15.060 -7.816 1.00 83.06 109 HIS A C 1
ATOM 851 O O . HIS A 1 109 ? 28.778 16.060 -8.528 1.00 83.06 109 HIS A O 1
ATOM 857 N N . ILE A 1 110 ? 29.387 13.937 -8.080 1.00 84.25 110 ILE A N 1
ATOM 858 C CA . ILE A 1 110 ? 30.278 13.776 -9.239 1.00 84.25 110 ILE A CA 1
ATOM 859 C C . ILE A 1 110 ? 29.492 13.930 -10.549 1.00 84.25 110 ILE A C 1
ATOM 861 O O . ILE A 1 110 ? 29.915 14.640 -11.461 1.00 84.25 110 ILE A O 1
ATOM 865 N N . TYR A 1 111 ? 28.310 13.313 -10.651 1.00 79.81 111 TYR A N 1
ATOM 866 C CA . TYR A 1 111 ? 27.462 13.474 -11.836 1.00 79.81 111 TYR A CA 1
ATOM 867 C C . TYR A 1 111 ? 26.963 14.911 -12.016 1.00 79.81 111 TYR A C 1
ATOM 869 O O . TYR A 1 111 ? 26.819 15.355 -13.155 1.00 79.81 111 TYR A O 1
ATOM 877 N N . MET A 1 112 ? 26.707 15.654 -10.933 1.00 80.62 112 MET A N 1
ATOM 878 C CA . MET A 1 112 ? 26.284 17.055 -11.025 1.00 80.62 112 MET A CA 1
ATOM 879 C C . MET A 1 112 ? 27.337 17.953 -11.673 1.00 80.62 112 MET A C 1
ATOM 881 O O . MET A 1 112 ? 26.956 18.848 -12.424 1.00 80.62 112 MET A O 1
ATOM 885 N N . GLU A 1 113 ? 28.627 17.698 -11.449 1.00 83.75 113 GLU A N 1
ATOM 886 C CA . GLU A 1 113 ? 29.715 18.450 -12.095 1.00 83.75 113 GLU A CA 1
ATOM 887 C C . GLU A 1 113 ? 29.739 18.253 -13.619 1.00 83.75 113 GLU A C 1
ATOM 889 O O . GLU A 1 113 ? 30.130 19.151 -14.363 1.00 83.75 113 GLU A O 1
ATOM 894 N N . LEU A 1 114 ? 29.279 17.091 -14.091 1.00 81.94 114 LEU A N 1
ATOM 895 C CA . LEU A 1 114 ? 29.234 16.729 -15.510 1.00 81.94 114 LEU A CA 1
ATOM 896 C C . LEU A 1 114 ? 27.921 17.141 -16.196 1.00 81.94 114 LEU A C 1
ATOM 898 O O . LEU A 1 114 ? 27.822 17.112 -17.426 1.00 81.94 114 LEU A O 1
ATOM 902 N N . MET A 1 115 ? 26.884 17.478 -15.427 1.00 77.06 115 MET A N 1
ATOM 903 C CA . MET A 1 115 ? 25.548 17.723 -15.959 1.00 77.06 115 MET A CA 1
ATOM 904 C C . MET A 1 115 ? 25.367 19.168 -16.453 1.00 77.06 115 MET A C 1
ATOM 906 O O . MET A 1 115 ? 25.768 20.117 -15.784 1.00 77.06 115 MET A O 1
ATOM 910 N N . PRO A 1 116 ? 24.662 19.375 -17.584 1.00 76.62 116 PRO A N 1
ATOM 911 C CA . PRO A 1 116 ? 24.256 20.709 -18.014 1.00 76.62 116 PRO A CA 1
ATOM 912 C C . PRO A 1 116 ? 23.410 21.411 -16.945 1.00 76.62 116 PRO A C 1
ATOM 914 O O . PRO A 1 116 ? 22.546 20.781 -16.315 1.00 76.62 116 PRO A O 1
ATOM 917 N N . VAL A 1 117 ? 23.608 22.724 -16.798 1.00 74.44 117 VAL A N 1
ATOM 918 C CA . VAL A 1 117 ? 22.835 23.575 -15.880 1.00 74.44 117 VAL A CA 1
ATOM 919 C C . VAL A 1 117 ? 21.333 23.387 -16.130 1.00 74.44 117 VAL A C 1
ATOM 921 O O . VAL A 1 117 ? 20.877 23.386 -17.271 1.00 74.44 117 VAL A O 1
ATOM 924 N N . GLY A 1 118 ? 20.562 23.186 -15.058 1.00 69.12 118 GLY A N 1
ATOM 925 C CA . GLY A 1 118 ? 19.108 22.991 -15.127 1.00 69.12 118 GLY A CA 1
ATOM 926 C C . GLY A 1 118 ? 18.648 21.557 -15.416 1.00 69.12 118 GLY A C 1
ATOM 927 O O . GLY A 1 118 ? 17.449 21.311 -15.494 1.00 69.12 118 GLY A O 1
ATOM 928 N N . SER A 1 119 ? 19.560 20.585 -15.537 1.00 69.44 119 SER A N 1
ATOM 929 C CA . SER A 1 119 ? 19.174 19.187 -15.791 1.00 69.44 119 SER A CA 1
ATOM 930 C C . SER A 1 119 ? 19.021 18.292 -14.556 1.00 69.44 119 SER A C 1
ATOM 932 O O . SER A 1 119 ? 18.648 17.124 -14.686 1.00 69.44 119 SER A O 1
ATOM 934 N N . PHE A 1 120 ? 19.237 18.862 -13.369 1.00 67.19 120 PHE A N 1
ATOM 935 C CA . PHE A 1 120 ? 19.135 18.197 -12.070 1.00 67.19 120 PHE A CA 1
ATOM 936 C C . PHE A 1 120 ? 17.800 17.460 -11.879 1.00 67.19 120 PHE A C 1
ATOM 938 O O . PHE A 1 120 ? 17.786 16.244 -11.692 1.00 67.19 120 PHE A O 1
ATOM 945 N N . GLU A 1 121 ? 16.671 18.171 -11.987 1.00 62.28 121 GLU A N 1
ATOM 946 C CA . GLU A 1 121 ? 15.350 17.637 -11.618 1.00 62.28 121 GLU A CA 1
ATOM 947 C C . GLU A 1 121 ? 14.929 16.441 -12.480 1.00 62.28 121 GLU A C 1
ATOM 949 O O . GLU A 1 121 ? 14.281 15.510 -11.998 1.00 62.28 121 GLU A O 1
ATOM 954 N N . ARG A 1 122 ? 15.327 16.443 -13.760 1.00 64.38 122 ARG A N 1
ATOM 955 C CA . ARG A 1 122 ? 14.947 15.404 -14.724 1.00 64.38 122 ARG A CA 1
ATOM 956 C C . ARG A 1 122 ? 15.839 14.167 -14.630 1.00 64.38 122 ARG A C 1
ATOM 958 O O . ARG A 1 122 ? 15.356 13.065 -14.871 1.00 64.38 122 ARG A O 1
ATOM 965 N N . ARG A 1 123 ? 17.118 14.334 -14.275 1.00 69.81 123 ARG A N 1
ATOM 966 C CA . ARG A 1 123 ? 18.107 13.244 -14.268 1.00 69.81 123 ARG A CA 1
ATOM 967 C C . ARG A 1 123 ? 18.367 12.627 -12.899 1.00 69.81 123 ARG A C 1
ATOM 969 O O . ARG A 1 123 ? 18.696 11.450 -12.867 1.00 69.81 123 ARG A O 1
ATOM 976 N N . ALA A 1 124 ? 18.151 13.330 -11.785 1.00 69.44 124 ALA A N 1
ATOM 977 C CA . ALA A 1 124 ? 18.404 12.785 -10.442 1.00 69.44 124 ALA A CA 1
ATOM 978 C C . ALA A 1 124 ? 17.695 11.437 -10.195 1.00 69.44 124 ALA A C 1
ATOM 980 O O . ALA A 1 124 ? 18.282 10.478 -9.700 1.00 69.44 124 ALA A O 1
ATOM 981 N N . ARG A 1 125 ? 16.444 11.302 -10.656 1.00 71.00 125 ARG A N 1
ATOM 982 C CA . ARG A 1 125 ? 15.671 10.052 -10.521 1.00 71.00 125 ARG A CA 1
ATOM 983 C C . ARG A 1 125 ? 16.262 8.864 -11.285 1.00 71.00 125 ARG A C 1
ATOM 985 O O . ARG A 1 125 ? 16.004 7.726 -10.912 1.00 71.00 125 ARG A O 1
ATOM 992 N N . MET A 1 126 ? 17.042 9.109 -12.337 1.00 70.19 126 MET A N 1
ATOM 993 C CA . MET A 1 126 ? 17.681 8.049 -13.124 1.00 70.19 126 MET A CA 1
ATOM 994 C C . MET A 1 126 ? 18.842 7.393 -12.366 1.00 70.19 126 MET A C 1
ATOM 996 O O . MET A 1 126 ? 19.204 6.261 -12.682 1.00 70.19 126 MET A O 1
ATOM 1000 N N . PHE A 1 127 ? 19.408 8.077 -11.366 1.00 74.94 127 PHE A N 1
ATOM 1001 C CA . PHE A 1 127 ? 20.572 7.604 -10.617 1.00 74.94 127 PHE A CA 1
ATOM 1002 C C . PHE A 1 127 ? 20.203 6.822 -9.350 1.00 74.94 127 PHE A C 1
ATOM 1004 O O . PHE A 1 127 ? 20.875 5.844 -9.038 1.00 74.94 127 PHE A O 1
ATOM 1011 N N . GLY A 1 128 ? 19.103 7.158 -8.668 1.00 78.12 128 GLY A N 1
ATOM 1012 C CA . GLY A 1 128 ? 18.654 6.424 -7.469 1.00 78.12 128 GLY A CA 1
ATOM 1013 C C . GLY A 1 128 ? 18.106 5.033 -7.800 1.00 78.12 128 GLY A C 1
ATOM 1014 O O . GLY A 1 128 ? 17.575 4.844 -8.893 1.00 78.12 128 GLY A O 1
ATOM 1015 N N . ASN A 1 129 ? 18.240 4.044 -6.910 1.00 83.88 129 ASN A N 1
ATOM 1016 C CA . ASN A 1 129 ? 17.773 2.670 -7.149 1.00 83.88 129 ASN A CA 1
ATOM 1017 C C . ASN A 1 129 ? 16.273 2.664 -7.528 1.00 83.88 129 ASN A C 1
ATOM 1019 O O . ASN A 1 129 ? 15.452 3.170 -6.761 1.00 83.88 129 ASN A O 1
ATOM 1023 N N . PRO A 1 130 ? 15.884 2.130 -8.704 1.00 82.81 130 PRO A N 1
ATOM 1024 C CA . PRO A 1 130 ? 14.515 2.281 -9.191 1.00 82.81 130 PRO A CA 1
ATOM 1025 C C . PRO A 1 130 ? 13.513 1.504 -8.326 1.00 82.81 130 PRO A C 1
ATOM 1027 O O . PRO A 1 130 ? 12.390 1.961 -8.128 1.00 82.81 130 PRO A O 1
ATOM 1030 N N . THR A 1 131 ? 13.945 0.387 -7.736 1.00 85.38 131 THR A N 1
ATOM 1031 C CA . THR A 1 131 ? 13.158 -0.394 -6.777 1.00 85.38 131 THR A CA 1
ATOM 1032 C C . THR A 1 131 ? 12.865 0.411 -5.513 1.00 85.38 131 THR A C 1
ATOM 1034 O O . THR A 1 131 ? 11.720 0.475 -5.071 1.00 85.38 131 THR A O 1
ATOM 1037 N N . GLU A 1 132 ? 13.878 1.066 -4.944 1.00 87.75 132 GLU A N 1
ATOM 1038 C CA . GLU A 1 132 ? 13.725 1.874 -3.726 1.00 87.75 132 GLU A CA 1
ATOM 1039 C C . GLU A 1 132 ? 12.897 3.135 -3.977 1.00 87.75 132 GLU A C 1
ATOM 1041 O O . GLU A 1 132 ? 12.027 3.469 -3.171 1.00 87.75 132 GLU A O 1
ATOM 1046 N N . ILE A 1 133 ? 13.107 3.802 -5.121 1.00 86.44 133 ILE A N 1
ATOM 1047 C CA . ILE A 1 133 ? 12.272 4.929 -5.558 1.00 86.44 133 ILE A CA 1
ATOM 1048 C C . ILE A 1 133 ? 10.809 4.497 -5.614 1.00 86.44 133 ILE A C 1
ATOM 1050 O O . ILE A 1 133 ? 9.933 5.229 -5.154 1.00 86.44 133 ILE A O 1
ATOM 1054 N N . GLU A 1 134 ? 10.524 3.326 -6.174 1.00 86.62 134 GLU A N 1
ATOM 1055 C CA . GLU A 1 134 ? 9.148 2.883 -6.339 1.00 86.62 134 GLU A CA 1
ATOM 1056 C C . GLU A 1 134 ?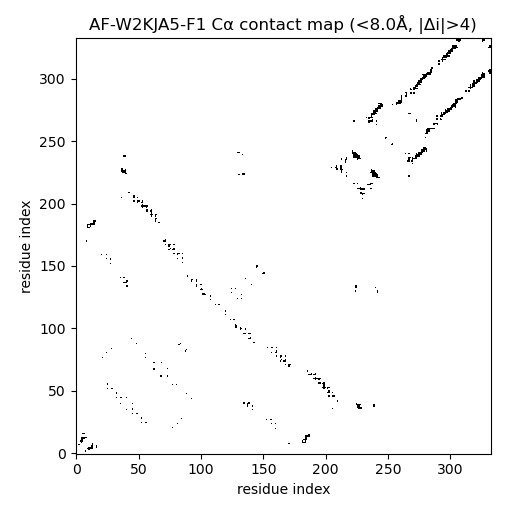 8.498 2.473 -5.015 1.00 86.62 134 GLU A C 1
ATOM 1058 O O . GLU A 1 134 ? 7.373 2.890 -4.728 1.00 86.62 134 GLU A O 1
ATOM 1063 N N . LEU A 1 135 ? 9.228 1.767 -4.147 1.00 85.88 135 LEU A N 1
ATOM 1064 C CA . LEU A 1 135 ? 8.780 1.479 -2.781 1.00 85.88 135 LEU A CA 1
ATOM 1065 C C . LEU A 1 135 ? 8.486 2.767 -2.002 1.00 85.88 135 LEU A C 1
ATOM 1067 O O . LEU A 1 135 ? 7.461 2.852 -1.314 1.00 85.88 135 LEU A O 1
ATOM 1071 N N . PHE A 1 136 ? 9.338 3.787 -2.150 1.00 88.75 136 PHE A N 1
ATOM 1072 C CA . PHE A 1 136 ? 9.108 5.118 -1.595 1.00 88.75 136 PHE A CA 1
ATOM 1073 C C . PHE A 1 136 ? 7.840 5.748 -2.181 1.00 88.75 136 PHE A C 1
ATOM 1075 O O . PHE A 1 136 ? 6.983 6.210 -1.431 1.00 88.75 136 PHE A O 1
ATOM 1082 N N . ARG A 1 137 ? 7.666 5.751 -3.508 1.00 87.19 137 ARG A N 1
ATOM 1083 C CA . ARG A 1 137 ? 6.507 6.371 -4.177 1.00 87.19 137 ARG A CA 1
ATOM 1084 C C . ARG A 1 137 ? 5.185 5.728 -3.792 1.00 87.19 137 ARG A C 1
ATOM 1086 O O . ARG A 1 137 ? 4.200 6.451 -3.6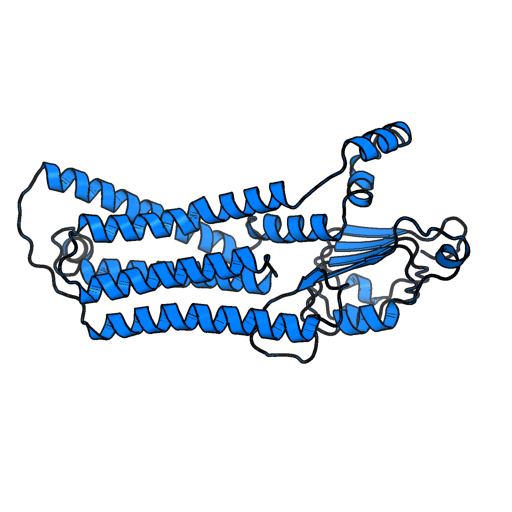21 1.00 87.19 137 ARG A O 1
ATOM 1093 N N . VAL A 1 138 ? 5.152 4.407 -3.664 1.00 87.00 138 VAL A N 1
ATOM 1094 C CA . VAL A 1 138 ? 3.967 3.657 -3.236 1.00 87.00 138 VAL A CA 1
ATOM 1095 C C . VAL A 1 138 ? 3.666 3.955 -1.769 1.00 87.00 138 VAL A C 1
ATOM 1097 O O . VAL A 1 138 ? 2.566 4.408 -1.447 1.00 87.00 138 VAL A O 1
ATOM 1100 N N . SER A 1 139 ? 4.664 3.819 -0.892 1.00 87.31 139 SER A N 1
ATOM 1101 C CA . SER A 1 139 ? 4.504 4.033 0.551 1.00 87.31 139 SER A CA 1
ATOM 1102 C C . SER A 1 139 ? 4.134 5.478 0.881 1.00 87.31 139 SER A C 1
ATOM 1104 O O . SER A 1 139 ? 3.128 5.732 1.541 1.00 87.31 139 SER A O 1
ATOM 1106 N N . PHE A 1 140 ? 4.871 6.450 0.350 1.00 88.00 140 PHE A N 1
ATOM 1107 C CA . PHE A 1 140 ? 4.556 7.871 0.485 1.00 88.00 140 PHE A CA 1
ATOM 1108 C C . PHE A 1 140 ? 3.241 8.234 -0.220 1.00 88.00 140 PHE A C 1
ATOM 1110 O O . PHE A 1 140 ? 2.467 9.070 0.247 1.00 88.00 140 PHE A O 1
ATOM 1117 N N . GLY A 1 141 ? 2.946 7.575 -1.340 1.00 85.81 141 GLY A N 1
ATOM 1118 C CA . GLY A 1 141 ? 1.693 7.707 -2.074 1.00 85.81 141 GLY A CA 1
ATOM 1119 C C . GLY A 1 141 ? 0.463 7.343 -1.249 1.00 85.81 141 GLY A C 1
ATOM 1120 O O . GLY A 1 141 ? -0.526 8.074 -1.311 1.00 85.81 141 GLY A O 1
ATOM 1121 N N . SER A 1 142 ? 0.551 6.285 -0.438 1.00 86.56 142 SER A N 1
ATOM 1122 C CA . SER A 1 142 ? -0.513 5.856 0.484 1.00 86.56 142 SER A CA 1
ATOM 1123 C C . SER A 1 142 ? -0.854 6.926 1.528 1.00 86.56 142 SER A C 1
ATOM 1125 O O . SER A 1 142 ? -2.006 7.071 1.955 1.00 86.56 142 SER A O 1
ATOM 1127 N N . LEU A 1 143 ? 0.147 7.744 1.890 1.00 87.12 143 LEU A N 1
ATOM 1128 C CA . LEU A 1 143 ? 0.024 8.854 2.828 1.00 87.12 143 LEU A CA 1
ATOM 1129 C C . LEU A 1 143 ? -0.645 10.086 2.217 1.00 87.12 143 LEU A C 1
ATOM 1131 O O . LEU A 1 143 ? -1.041 10.981 2.967 1.00 87.12 143 LEU A O 1
ATOM 1135 N N . ARG A 1 144 ? -0.832 10.135 0.899 1.00 88.56 144 ARG A N 1
ATOM 1136 C CA . ARG A 1 144 ? -1.529 11.234 0.231 1.00 88.56 144 ARG A CA 1
ATOM 1137 C C . ARG A 1 144 ? -3.026 10.951 0.136 1.00 88.56 144 ARG A C 1
ATOM 1139 O O . ARG A 1 144 ? -3.474 9.812 0.030 1.00 88.56 144 ARG A O 1
ATOM 1146 N N . ILE A 1 145 ? -3.808 12.024 0.138 1.00 89.00 145 ILE A N 1
ATOM 1147 C CA . ILE A 1 145 ? -5.240 11.973 -0.158 1.00 89.00 145 ILE A CA 1
ATOM 1148 C C . ILE A 1 145 ? -5.375 12.022 -1.676 1.00 89.00 145 ILE A C 1
ATOM 1150 O O . ILE A 1 145 ? -5.106 13.057 -2.282 1.00 89.00 145 ILE A O 1
ATOM 1154 N N . ARG A 1 146 ? -5.722 10.887 -2.290 1.00 84.50 146 ARG A N 1
ATOM 1155 C CA . ARG A 1 146 ? -5.857 10.762 -3.752 1.00 84.50 146 ARG A CA 1
ATOM 1156 C C . ARG A 1 146 ? -7.312 10.665 -4.200 1.00 84.50 146 ARG A C 1
ATOM 1158 O O . ARG A 1 146 ? -7.604 10.878 -5.370 1.00 84.50 146 ARG A O 1
ATOM 1165 N N . SER A 1 147 ? -8.216 10.337 -3.282 1.00 87.56 147 SER A N 1
ATOM 1166 C CA . SER A 1 147 ? -9.625 10.098 -3.577 1.00 87.56 147 SER A CA 1
ATOM 1167 C C . SER A 1 147 ? -10.543 10.646 -2.481 1.00 87.56 147 SER A C 1
ATOM 1169 O O . SER A 1 147 ? -10.118 10.896 -1.351 1.00 87.56 147 SER A O 1
ATOM 1171 N N . VAL A 1 148 ? -11.827 10.823 -2.806 1.00 91.31 148 VAL A N 1
ATOM 1172 C CA . VAL A 1 148 ? -12.850 11.236 -1.829 1.00 91.31 148 VAL A CA 1
ATOM 1173 C C . VAL A 1 148 ? -12.981 10.227 -0.673 1.00 91.31 148 VAL A C 1
ATOM 1175 O O . VAL A 1 148 ? -13.015 10.673 0.474 1.00 91.31 148 VAL A O 1
ATOM 1178 N N . PRO A 1 149 ? -12.978 8.896 -0.903 1.00 90.44 149 PRO A N 1
ATOM 1179 C CA . PRO A 1 149 ? -12.935 7.922 0.187 1.00 90.44 149 PRO A CA 1
ATOM 1180 C C . PRO A 1 149 ? -11.730 8.097 1.117 1.00 90.44 149 PRO A C 1
ATOM 1182 O O . PRO A 1 149 ? -11.901 8.023 2.329 1.00 90.44 149 PRO A O 1
ATOM 1185 N N . ASP A 1 150 ? -10.539 8.402 0.586 1.00 88.56 150 ASP A N 1
ATOM 1186 C CA . ASP A 1 150 ? -9.351 8.653 1.419 1.00 88.56 150 ASP A CA 1
ATOM 1187 C C . ASP A 1 150 ? -9.536 9.868 2.326 1.00 88.56 150 ASP A C 1
ATOM 1189 O O . ASP A 1 150 ? -9.143 9.850 3.495 1.00 88.56 150 ASP A O 1
ATOM 1193 N N . LEU A 1 151 ? -10.126 10.933 1.779 1.00 92.81 151 LEU A N 1
ATOM 1194 C CA . LEU A 1 151 ? -10.410 12.153 2.523 1.00 92.81 151 LEU A CA 1
ATOM 1195 C C . LEU A 1 151 ? -11.395 11.866 3.659 1.00 92.81 151 LEU A C 1
ATOM 1197 O O . LEU A 1 151 ? -11.126 12.213 4.809 1.00 92.81 151 LEU A O 1
ATOM 1201 N N . LEU A 1 152 ? -12.507 11.195 3.346 1.00 93.75 152 LEU A N 1
ATOM 1202 C CA . LEU A 1 152 ? -13.532 10.832 4.326 1.00 93.75 152 LEU A CA 1
ATOM 1203 C C . LEU A 1 152 ? -12.978 9.907 5.408 1.00 93.75 152 LEU A C 1
ATOM 1205 O O . LEU A 1 152 ? -13.252 10.125 6.585 1.00 93.75 152 LEU A O 1
ATOM 1209 N N . LEU A 1 153 ? -12.164 8.921 5.027 1.00 92.56 153 LEU A N 1
ATOM 1210 C CA . LEU A 1 153 ? -11.540 7.986 5.956 1.00 92.56 153 LEU A CA 1
ATOM 1211 C C . LEU A 1 153 ? -10.627 8.719 6.943 1.00 92.56 153 LEU A C 1
ATOM 1213 O O . LEU A 1 153 ? -10.748 8.537 8.152 1.00 92.56 153 LEU A O 1
ATOM 1217 N N . ARG A 1 154 ? -9.767 9.618 6.454 1.00 91.75 154 ARG A N 1
ATOM 1218 C CA . ARG A 1 154 ? -8.860 10.388 7.319 1.00 91.75 154 ARG A CA 1
ATOM 1219 C C . ARG A 1 154 ? -9.590 11.366 8.216 1.00 91.75 154 ARG A C 1
ATOM 1221 O O . ARG A 1 154 ? -9.249 11.461 9.394 1.00 91.75 154 ARG A O 1
ATOM 1228 N N . ILE A 1 155 ? -10.575 12.091 7.689 1.00 93.62 155 ILE A N 1
ATOM 1229 C CA . ILE A 1 155 ? -11.404 12.987 8.503 1.00 93.62 155 ILE A CA 1
ATOM 1230 C C . ILE A 1 155 ? -12.138 12.170 9.570 1.00 93.62 155 ILE A C 1
ATOM 1232 O O . ILE A 1 155 ? -12.095 12.533 10.740 1.00 93.62 155 ILE A O 1
ATOM 1236 N N . GLY A 1 156 ? -12.740 11.040 9.193 1.00 93.62 156 GLY A N 1
ATOM 1237 C CA . GLY A 1 156 ? -13.454 10.144 10.100 1.00 93.62 156 GLY A CA 1
ATOM 1238 C C . GLY A 1 156 ? -12.576 9.626 11.236 1.00 93.62 156 GLY A C 1
ATOM 1239 O O . GLY A 1 156 ? -12.957 9.745 12.400 1.00 93.62 156 GLY A O 1
ATOM 1240 N N . MET A 1 157 ? -11.373 9.136 10.926 1.00 92.44 157 MET A N 1
ATOM 1241 C CA . MET A 1 157 ? -10.436 8.654 11.945 1.00 92.44 157 MET A CA 1
ATOM 1242 C C . MET A 1 157 ? -9.967 9.789 12.874 1.00 92.44 157 MET A C 1
ATOM 1244 O O . MET A 1 157 ? -9.956 9.614 14.091 1.00 92.44 157 MET A O 1
ATOM 1248 N N . ASN A 1 158 ? -9.649 10.977 12.340 1.00 92.62 158 ASN A N 1
ATOM 1249 C CA . ASN A 1 158 ? -9.239 12.134 13.154 1.00 92.62 158 ASN A CA 1
ATOM 1250 C C . ASN A 1 158 ? -10.374 12.675 14.039 1.00 92.62 158 ASN A C 1
ATOM 1252 O O . ASN A 1 158 ? -10.143 13.050 15.191 1.00 92.62 158 ASN A O 1
ATOM 1256 N N . LEU A 1 159 ? -11.607 12.708 13.525 1.00 93.88 159 LEU A N 1
ATOM 1257 C CA . LEU A 1 159 ? -12.794 13.067 14.303 1.00 93.88 159 LEU A CA 1
ATOM 1258 C C . LEU A 1 159 ? -13.081 12.028 15.391 1.00 93.88 159 LEU A C 1
ATOM 1260 O O . LEU A 1 159 ? -13.390 12.410 16.520 1.00 93.88 159 LEU A O 1
ATOM 1264 N N . GLY A 1 160 ? -12.935 10.737 15.078 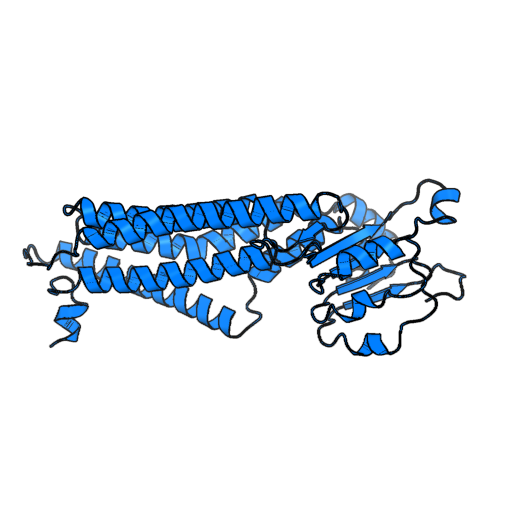1.00 91.31 160 GLY A N 1
ATOM 1265 C CA . GLY A 1 160 ? -13.048 9.639 16.039 1.00 91.31 160 GLY A CA 1
ATOM 1266 C C . GLY A 1 160 ? -12.054 9.788 17.189 1.00 91.31 160 GLY A C 1
ATOM 1267 O O . GLY A 1 160 ? -12.468 9.833 18.351 1.00 91.31 160 GLY A O 1
ATOM 1268 N N . PHE A 1 161 ? -10.776 9.998 16.859 1.00 92.25 161 PHE A N 1
ATOM 1269 C CA . PHE A 1 161 ? -9.723 10.273 17.835 1.00 92.25 161 PHE A CA 1
ATOM 1270 C C . PHE A 1 161 ? -10.038 11.512 18.684 1.00 92.25 161 PHE A C 1
ATOM 1272 O O . PHE A 1 161 ? -10.040 11.431 19.911 1.00 92.25 161 PHE A O 1
ATOM 1279 N N . SER A 1 162 ? -10.377 12.643 18.055 1.00 92.50 162 SER A N 1
ATOM 1280 C CA . SER A 1 162 ? -10.690 13.898 18.759 1.00 92.50 162 SER A CA 1
ATOM 1281 C C . SER A 1 162 ? -11.865 13.731 19.722 1.00 92.50 162 SER A C 1
ATOM 1283 O O . SER A 1 162 ? -11.835 14.217 20.856 1.00 92.50 162 SER A O 1
ATOM 1285 N N . TYR A 1 163 ? -12.898 13.005 19.290 1.00 91.44 163 TYR A N 1
ATOM 1286 C CA . TYR A 1 163 ? -14.050 12.689 20.120 1.00 91.44 163 TYR A CA 1
ATOM 1287 C C . TYR A 1 163 ? -13.650 11.829 21.324 1.00 91.44 163 TYR A C 1
ATOM 1289 O O . TYR A 1 163 ? -13.994 12.180 22.455 1.00 91.44 163 TYR A O 1
ATOM 1297 N N . ARG A 1 164 ? -12.908 10.729 21.123 1.00 89.06 164 ARG A N 1
ATOM 1298 C CA . ARG A 1 164 ? -12.479 9.872 22.243 1.00 89.06 164 ARG A CA 1
ATOM 1299 C C . ARG A 1 164 ? -11.514 10.603 23.178 1.00 89.06 164 ARG A C 1
ATOM 1301 O O . ARG A 1 164 ? -11.650 10.484 24.391 1.00 89.06 164 ARG A O 1
ATOM 1308 N N . PHE A 1 165 ? -10.614 11.427 22.654 1.00 88.62 165 PHE A N 1
ATOM 1309 C CA . PHE A 1 165 ? -9.707 12.227 23.473 1.00 88.62 165 PHE A CA 1
ATOM 1310 C C . PHE A 1 165 ? -10.463 13.237 24.346 1.00 88.62 165 PHE A C 1
ATOM 1312 O O . PHE A 1 165 ? -10.231 13.313 25.553 1.00 88.62 165 PHE A O 1
ATOM 1319 N N . LYS A 1 166 ? -11.457 13.937 23.781 1.00 90.06 166 LYS A N 1
ATOM 1320 C CA . LYS A 1 166 ? -12.367 14.792 24.561 1.00 90.06 166 LYS A CA 1
ATOM 1321 C C . LYS A 1 166 ? -13.033 14.006 25.694 1.00 90.06 166 LYS A C 1
ATOM 1323 O O . LYS A 1 166 ? -13.121 14.502 26.815 1.00 90.06 166 LYS A O 1
ATOM 1328 N N . ARG A 1 167 ? -13.462 12.768 25.427 1.00 85.19 167 ARG A N 1
ATOM 1329 C CA . ARG A 1 167 ? -14.060 11.889 26.442 1.00 85.19 167 ARG A CA 1
ATOM 1330 C C . ARG A 1 167 ? -13.091 11.573 27.574 1.00 85.19 167 ARG A C 1
ATOM 1332 O O . ARG A 1 167 ? -13.523 11.600 28.719 1.00 85.19 167 ARG A O 1
ATOM 1339 N N . VAL A 1 168 ? -11.812 11.314 27.291 1.00 86.94 168 VAL A N 1
ATOM 1340 C CA . VAL A 1 168 ? -10.786 11.114 28.335 1.00 86.94 168 VAL A CA 1
ATOM 1341 C C . VAL A 1 168 ? -10.705 12.334 29.254 1.00 86.94 168 VAL A C 1
ATOM 1343 O O . VAL A 1 168 ? -10.745 12.179 30.473 1.00 86.94 168 VAL A O 1
ATOM 1346 N N . VAL A 1 169 ? -10.657 13.542 28.684 1.00 86.69 169 VAL A N 1
ATOM 1347 C CA . VAL A 1 169 ? -10.609 14.794 29.459 1.00 86.69 169 VAL A CA 1
ATOM 1348 C C . VAL A 1 169 ? -11.869 14.969 30.313 1.00 86.69 169 VAL A C 1
ATOM 1350 O O . VAL A 1 169 ? -11.759 15.261 31.502 1.00 86.69 169 VAL A O 1
ATOM 1353 N N . GLU A 1 170 ? -13.057 14.720 29.751 1.00 84.62 170 GLU A N 1
ATOM 1354 C CA . GLU A 1 170 ? -14.324 14.740 30.502 1.00 84.62 170 GLU A CA 1
ATOM 1355 C C . GLU A 1 170 ? -14.292 13.763 31.694 1.00 84.62 170 GLU A C 1
ATOM 1357 O O . GLU A 1 170 ? -14.709 14.127 32.794 1.00 84.62 170 GLU A O 1
ATOM 1362 N N . VAL A 1 171 ? -13.752 12.549 31.504 1.00 78.06 171 VAL A N 1
ATOM 1363 C CA . VAL A 1 171 ? -13.604 11.557 32.583 1.00 78.06 171 VAL A CA 1
ATOM 1364 C C . VAL A 1 171 ? -12.653 12.052 33.675 1.00 78.06 171 VAL A C 1
ATOM 1366 O O . VAL A 1 171 ? -12.961 11.905 34.856 1.00 78.06 171 VAL A O 1
ATOM 1369 N N . LEU A 1 172 ? -11.505 12.623 33.303 1.00 82.00 172 LEU A N 1
ATOM 1370 C CA . LEU A 1 172 ? -10.507 13.109 34.261 1.00 82.00 172 LEU A CA 1
ATOM 1371 C C . LEU A 1 172 ? -11.059 14.242 35.135 1.00 82.00 172 LEU A C 1
ATOM 1373 O O . LEU A 1 172 ? -10.897 14.200 36.353 1.00 82.00 172 LEU A O 1
ATOM 1377 N N . ILE A 1 173 ? -11.768 15.201 34.531 1.00 81.69 173 ILE A N 1
ATOM 1378 C CA . ILE A 1 173 ? -12.429 16.301 35.253 1.00 81.69 173 ILE A CA 1
ATOM 1379 C C . ILE A 1 173 ? -13.491 15.752 36.219 1.00 81.69 173 ILE A C 1
ATOM 1381 O O . ILE A 1 173 ? -13.605 16.212 37.355 1.00 81.69 173 ILE A O 1
ATOM 1385 N N . GLN A 1 174 ? -14.259 14.745 35.797 1.00 74.50 174 GLN A N 1
ATOM 1386 C CA . GLN A 1 174 ? -15.316 14.157 36.625 1.00 74.50 174 GLN A CA 1
ATOM 1387 C C . GLN A 1 174 ? -14.790 13.340 37.805 1.00 74.50 174 GLN A C 1
ATOM 1389 O O . GLN A 1 174 ? -15.357 13.422 38.890 1.00 74.50 174 GLN A O 1
ATOM 1394 N N . ILE A 1 175 ? -13.691 12.599 37.634 1.00 73.12 175 ILE A N 1
ATOM 1395 C CA . ILE A 1 175 ? -13.042 11.883 38.748 1.00 73.12 175 ILE A CA 1
ATOM 1396 C C . ILE A 1 175 ? -12.602 12.860 39.846 1.00 73.12 175 ILE A C 1
ATOM 1398 O O . ILE A 1 175 ? -12.650 12.515 41.023 1.00 73.12 175 ILE A O 1
ATOM 1402 N N . GLN A 1 176 ? -12.212 14.083 39.476 1.00 74.94 176 GLN A N 1
ATOM 1403 C CA . GLN A 1 176 ? -11.836 15.127 40.432 1.00 74.94 176 GLN A CA 1
ATOM 1404 C C . GLN A 1 176 ? -13.036 15.777 41.137 1.00 74.94 176 GLN A C 1
ATOM 1406 O O . GLN A 1 176 ? -12.854 16.378 42.192 1.00 74.94 176 GLN A O 1
ATOM 1411 N N . THR A 1 177 ? -14.245 15.683 40.573 1.00 69.50 177 THR A N 1
ATOM 1412 C CA . THR A 1 177 ? -15.421 16.440 41.040 1.00 69.50 177 THR A CA 1
ATOM 1413 C C . THR A 1 177 ? -16.509 15.588 41.697 1.00 69.50 177 THR A C 1
ATOM 1415 O O . THR A 1 177 ? -17.206 16.109 42.563 1.00 69.50 177 THR A O 1
ATOM 1418 N N . GLU A 1 178 ? -16.659 14.295 41.377 1.00 62.66 178 GLU A N 1
ATOM 1419 C CA . GLU A 1 178 ? -17.725 13.456 41.952 1.00 62.66 178 GLU A CA 1
ATOM 1420 C C . GLU A 1 178 ? -17.344 11.974 42.165 1.00 62.66 178 GLU A C 1
ATOM 1422 O O . GLU A 1 178 ? -16.820 11.297 41.283 1.00 62.66 178 GLU A O 1
ATOM 1427 N N . HIS A 1 179 ? -17.741 11.415 43.318 1.00 54.41 179 HIS A N 1
ATOM 1428 C CA . HIS A 1 179 ? -17.688 9.980 43.662 1.00 54.41 179 HIS A CA 1
ATOM 1429 C C . HIS A 1 179 ? -19.053 9.275 43.467 1.00 54.41 179 HIS A C 1
ATOM 1431 O O . HIS A 1 179 ? -19.501 8.494 44.308 1.00 54.41 179 HIS A O 1
ATOM 1437 N N . VAL A 1 180 ? -19.773 9.546 42.375 1.00 55.72 180 VAL A N 1
ATOM 1438 C CA . VAL A 1 180 ? -21.110 8.954 42.167 1.00 55.72 180 VAL A CA 1
ATOM 1439 C C . VAL A 1 180 ? -21.012 7.589 41.476 1.00 55.72 180 VAL A C 1
ATOM 1441 O O . VAL A 1 180 ? -20.583 7.480 40.325 1.00 55.72 180 VAL A O 1
ATOM 1444 N N . LYS A 1 181 ? -21.473 6.530 42.157 1.00 56.44 181 LYS A N 1
ATOM 1445 C CA . LYS A 1 181 ? -21.672 5.197 41.562 1.00 56.44 181 LYS A CA 1
ATOM 1446 C C . LYS A 1 181 ? -22.853 5.235 40.587 1.00 56.44 181 LYS A C 1
ATOM 1448 O O . LYS A 1 181 ? -23.993 5.415 40.999 1.00 56.44 181 LYS A O 1
ATOM 1453 N N . SER A 1 182 ? -22.587 5.021 39.300 1.00 62.28 182 SER A N 1
ATOM 1454 C CA . SER A 1 182 ? -23.619 4.922 38.258 1.00 62.28 182 SER A CA 1
ATOM 1455 C C . SER A 1 182 ? -23.895 3.468 37.888 1.00 62.28 182 SER A C 1
ATOM 1457 O O . SER A 1 182 ? -22.954 2.707 37.648 1.00 62.28 182 SER A O 1
ATOM 1459 N N . TYR A 1 183 ? -25.168 3.101 37.753 1.00 65.38 183 TYR A N 1
ATOM 1460 C CA . TYR A 1 183 ? -25.563 1.806 37.205 1.00 65.38 183 TYR A CA 1
ATOM 1461 C C . TYR A 1 183 ? -25.492 1.825 35.669 1.00 65.38 183 TYR A C 1
ATOM 1463 O O . TYR A 1 183 ? -26.277 2.503 35.006 1.00 65.38 183 TYR A O 1
ATOM 1471 N N . GLN A 1 184 ? -24.563 1.058 35.095 1.00 73.44 184 GLN A N 1
ATOM 1472 C CA . GLN A 1 184 ? -24.394 0.912 33.645 1.00 73.44 184 GLN A CA 1
ATOM 1473 C C . GLN A 1 184 ? -24.885 -0.462 33.187 1.00 73.44 184 GLN A C 1
ATOM 1475 O O . GLN A 1 184 ? -24.571 -1.479 33.809 1.00 73.44 184 GLN A O 1
ATOM 1480 N N . LYS A 1 185 ? -25.613 -0.518 32.065 1.00 78.50 185 LYS A N 1
ATOM 1481 C CA . LYS A 1 185 ? -26.037 -1.798 31.487 1.00 78.50 185 LYS A CA 1
ATOM 1482 C C . LYS A 1 185 ? -24.829 -2.497 30.856 1.00 78.50 185 LYS A C 1
ATOM 1484 O O . LYS A 1 185 ? -24.164 -1.930 29.989 1.00 78.50 185 LYS A O 1
ATOM 1489 N N . SER A 1 186 ? -24.543 -3.724 31.295 1.00 78.25 186 SER A N 1
ATOM 1490 C CA . SER A 1 186 ? -23.468 -4.531 30.711 1.00 78.25 186 SER A CA 1
ATOM 1491 C C . SER A 1 186 ? -23.803 -4.935 29.278 1.00 78.25 186 SER A C 1
ATOM 1493 O O . SER A 1 186 ? -24.956 -5.223 28.951 1.00 78.25 186 SER A O 1
ATOM 1495 N N . VAL A 1 187 ? -22.771 -4.998 28.442 1.00 82.19 187 VAL A N 1
ATOM 1496 C CA . VAL A 1 187 ? -22.849 -5.567 27.095 1.00 82.19 187 VAL A CA 1
ATOM 1497 C C . VAL A 1 187 ? -22.961 -7.099 27.208 1.00 82.19 187 VAL A C 1
ATOM 1499 O O . VAL A 1 187 ? -22.326 -7.680 28.097 1.00 82.19 187 VAL A O 1
ATOM 1502 N N . PRO A 1 188 ? -23.769 -7.768 26.361 1.00 86.69 188 PRO A N 1
ATOM 1503 C CA . PRO A 1 188 ? -23.832 -9.227 26.305 1.00 86.69 188 PRO A CA 1
ATOM 1504 C C . PRO A 1 188 ? -22.458 -9.867 26.074 1.00 86.69 188 PRO A C 1
ATOM 1506 O O . PRO A 1 188 ? -21.736 -9.484 25.156 1.00 86.69 188 PRO A O 1
ATOM 1509 N N . ARG A 1 189 ? -22.114 -10.895 26.863 1.00 87.81 189 ARG A N 1
ATOM 1510 C CA . ARG A 1 189 ? -20.823 -11.600 26.743 1.00 87.81 189 ARG A CA 1
ATOM 1511 C C . ARG A 1 189 ? -20.634 -12.294 25.390 1.00 87.81 189 ARG A C 1
ATOM 1513 O O . ARG A 1 189 ? -19.500 -12.430 24.951 1.00 87.81 189 ARG A O 1
ATOM 1520 N N . SER A 1 190 ? -21.719 -12.673 24.711 1.00 89.19 190 SER A N 1
ATOM 1521 C CA . SER A 1 190 ? -21.676 -13.262 23.364 1.00 89.19 190 SER A CA 1
ATOM 1522 C C . SER A 1 190 ? -21.004 -12.349 22.334 1.00 89.19 190 SER A C 1
ATOM 1524 O O . SER A 1 190 ? -20.354 -12.840 21.419 1.00 89.19 190 SER A O 1
ATOM 1526 N N . ILE A 1 191 ? -21.086 -11.027 22.513 1.00 91.75 191 ILE A N 1
ATOM 1527 C CA . ILE A 1 191 ? -20.450 -10.054 21.617 1.00 91.75 191 ILE A CA 1
ATOM 1528 C C . ILE A 1 191 ? -18.920 -10.135 21.701 1.00 91.75 191 ILE A C 1
ATOM 1530 O O . ILE A 1 191 ? -18.251 -9.902 20.701 1.00 91.75 191 ILE A O 1
ATOM 1534 N N . SER A 1 192 ? -18.350 -10.534 22.844 1.00 92.12 192 SER A N 1
ATOM 1535 C CA . SER A 1 192 ? -16.896 -10.718 22.980 1.00 92.12 192 SER A CA 1
ATOM 1536 C C . SER A 1 192 ? -16.345 -11.721 21.959 1.00 92.12 192 SER A C 1
ATOM 1538 O O . SER A 1 192 ? -15.297 -11.482 21.359 1.00 92.12 192 SER A O 1
ATOM 1540 N N . LEU A 1 193 ? -17.098 -12.794 21.680 1.00 94.88 193 LEU A N 1
ATOM 1541 C CA . LEU A 1 193 ? -16.713 -13.794 20.686 1.00 94.88 193 LEU A CA 1
ATOM 1542 C C . LEU A 1 193 ? -16.599 -13.187 19.280 1.00 94.88 193 LEU A C 1
ATOM 1544 O O . LEU A 1 193 ? -15.694 -13.554 18.537 1.00 94.88 193 LEU A O 1
ATOM 1548 N N . LEU A 1 194 ? -17.455 -12.225 18.923 1.00 95.62 194 LEU A N 1
ATOM 1549 C CA . LEU A 1 194 ? -17.391 -11.543 17.624 1.00 95.62 194 LEU A CA 1
ATOM 1550 C C . LEU A 1 194 ? -16.099 -10.728 17.475 1.00 95.62 194 LEU A C 1
ATOM 1552 O O . LEU A 1 194 ? -15.448 -10.793 16.441 1.00 95.62 194 LEU A O 1
ATOM 1556 N N . PHE A 1 195 ? -15.678 -10.015 18.521 1.00 96.00 195 PHE A N 1
ATOM 1557 C CA . PHE A 1 195 ? -14.425 -9.248 18.495 1.00 96.00 195 PHE A CA 1
ATOM 1558 C C . PHE A 1 195 ? -13.188 -10.156 18.485 1.00 96.00 195 PHE A C 1
ATOM 1560 O O . PHE A 1 195 ? -12.222 -9.885 17.766 1.00 96.00 195 PHE A O 1
ATOM 1567 N N . ALA A 1 196 ? -13.215 -11.257 19.241 1.00 95.88 196 ALA A N 1
ATOM 1568 C CA . ALA A 1 196 ? -12.131 -12.235 19.233 1.00 95.88 196 ALA A CA 1
ATOM 1569 C C . ALA A 1 196 ? -11.993 -12.913 17.858 1.00 95.88 196 ALA A C 1
ATOM 1571 O O . ALA A 1 196 ? -10.898 -12.968 17.301 1.00 95.88 196 ALA A O 1
ATOM 1572 N N . THR A 1 197 ? -13.109 -13.371 17.282 1.00 96.94 197 THR A N 1
ATOM 1573 C CA . THR A 1 197 ? -13.132 -13.998 15.949 1.00 96.94 197 THR A CA 1
ATOM 1574 C C . THR A 1 197 ? -12.737 -13.020 14.849 1.00 96.94 197 THR A C 1
ATOM 1576 O O . THR A 1 197 ? -11.961 -13.394 13.976 1.00 96.94 197 THR A O 1
ATOM 1579 N N . PHE A 1 198 ? -13.176 -11.760 14.918 1.00 97.88 198 PHE A N 1
ATOM 1580 C CA . PHE A 1 198 ? -12.739 -10.712 13.996 1.00 97.88 198 PHE A CA 1
ATOM 1581 C C . PHE A 1 198 ? -11.223 -10.474 14.064 1.00 97.88 198 PHE A C 1
ATOM 1583 O O . PHE A 1 198 ? -10.565 -10.447 13.026 1.00 97.88 198 PHE A O 1
ATOM 1590 N N . GLY A 1 199 ? -10.655 -10.352 15.270 1.00 97.44 199 GLY A N 1
ATOM 1591 C CA . GLY A 1 199 ? -9.218 -10.116 15.446 1.00 97.44 199 GLY A CA 1
ATOM 1592 C C . GLY A 1 199 ? -8.363 -11.243 14.859 1.00 97.44 199 GLY A C 1
ATOM 1593 O O . GLY A 1 199 ? -7.405 -10.980 14.135 1.00 97.44 199 GLY A O 1
ATOM 1594 N N . VAL A 1 200 ? -8.751 -12.500 15.100 1.00 97.75 200 VAL A N 1
ATOM 1595 C CA . VAL A 1 200 ? -8.095 -13.670 14.490 1.00 97.75 200 VAL A CA 1
ATOM 1596 C C . VAL A 1 200 ? -8.320 -13.702 12.977 1.00 97.75 200 VAL A C 1
ATOM 1598 O O . VAL A 1 200 ? -7.379 -13.932 12.219 1.00 97.75 200 VAL A O 1
ATOM 1601 N N . GLY A 1 201 ? -9.545 -13.432 12.525 1.00 97.69 201 GLY A N 1
ATOM 1602 C CA . GLY A 1 201 ? -9.913 -13.424 11.111 1.00 97.69 201 GLY A CA 1
ATOM 1603 C C . GLY A 1 201 ? -9.084 -12.438 10.291 1.00 97.69 201 GLY A C 1
ATOM 1604 O O . GLY A 1 201 ? -8.574 -12.816 9.240 1.00 97.69 201 GLY A O 1
ATOM 1605 N N . ILE A 1 202 ? -8.870 -11.216 10.791 1.00 97.75 202 ILE A N 1
ATOM 1606 C CA . ILE A 1 202 ? -8.031 -10.210 10.121 1.00 97.75 202 ILE A CA 1
ATOM 1607 C C . ILE A 1 202 ? -6.592 -10.693 9.942 1.00 97.75 202 ILE A C 1
ATOM 1609 O O . ILE A 1 202 ? -6.032 -10.528 8.858 1.00 97.75 202 ILE A O 1
ATOM 1613 N N . LEU A 1 203 ? -6.003 -11.332 10.955 1.00 97.69 203 LEU A N 1
ATOM 1614 C CA . LEU A 1 203 ? -4.650 -11.883 10.845 1.00 97.69 203 LEU A CA 1
ATOM 1615 C C . LEU A 1 203 ? -4.575 -12.991 9.797 1.00 97.69 203 LEU A C 1
ATOM 1617 O O . LEU A 1 203 ? -3.692 -12.962 8.941 1.00 97.69 203 LEU A O 1
ATOM 1621 N N . VAL A 1 204 ? -5.515 -13.937 9.841 1.00 97.50 204 VAL A N 1
ATOM 1622 C CA . VAL A 1 204 ? -5.558 -15.073 8.910 1.00 97.50 204 VAL A CA 1
ATOM 1623 C C . VAL A 1 204 ? -5.745 -14.590 7.474 1.00 97.50 204 VAL A C 1
ATOM 1625 O O . VAL A 1 204 ? -4.973 -14.977 6.602 1.00 97.50 204 VAL A O 1
ATOM 1628 N N . VAL A 1 205 ? -6.715 -13.705 7.234 1.00 96.50 205 VAL A N 1
ATOM 1629 C CA . VAL A 1 205 ? -7.002 -13.136 5.908 1.00 96.50 205 VAL A CA 1
ATOM 1630 C C . VAL A 1 205 ? -5.793 -12.376 5.364 1.00 96.50 205 VAL A C 1
ATOM 1632 O O . VAL A 1 205 ? -5.404 -12.587 4.218 1.00 96.50 205 VAL A O 1
ATOM 1635 N N . THR A 1 206 ? -5.158 -11.537 6.187 1.00 97.50 206 THR A N 1
ATOM 1636 C CA . THR A 1 206 ? -3.970 -10.764 5.785 1.00 97.50 206 THR A CA 1
ATOM 1637 C C . THR A 1 206 ? -2.811 -11.691 5.431 1.00 97.50 206 THR A C 1
ATOM 1639 O O . THR A 1 206 ? -2.199 -11.555 4.373 1.00 97.50 206 THR A O 1
ATOM 1642 N N . TYR A 1 207 ? -2.528 -12.669 6.293 1.00 96.69 207 TYR A N 1
ATOM 1643 C CA . TYR A 1 207 ? -1.452 -13.629 6.078 1.00 96.69 207 TYR A CA 1
ATOM 1644 C C . TYR A 1 207 ? -1.680 -14.468 4.815 1.00 96.69 207 TYR A C 1
ATOM 1646 O O . TYR A 1 207 ? -0.765 -14.646 4.009 1.00 96.69 207 TYR A O 1
ATOM 1654 N N . GLN A 1 208 ? -2.909 -14.940 4.597 1.00 95.81 208 GLN A N 1
ATOM 1655 C CA . GLN A 1 208 ? -3.275 -15.682 3.391 1.00 95.81 208 GLN A CA 1
ATOM 1656 C C . GLN A 1 208 ? -3.144 -14.821 2.130 1.00 95.81 208 GLN A C 1
ATOM 1658 O O . GLN A 1 208 ? -2.521 -15.261 1.170 1.00 95.81 208 GLN A O 1
ATOM 1663 N N . ALA A 1 209 ? -3.651 -13.584 2.132 1.00 96.00 209 ALA A N 1
ATOM 1664 C CA . ALA A 1 209 ? -3.523 -12.680 0.987 1.00 96.00 209 ALA A CA 1
ATOM 1665 C C . ALA A 1 209 ? -2.055 -12.466 0.583 1.00 96.00 209 ALA A C 1
ATOM 1667 O O . ALA A 1 209 ? -1.714 -12.543 -0.601 1.00 96.00 209 ALA A O 1
ATOM 1668 N N . ILE A 1 210 ? -1.182 -12.237 1.570 1.00 96.25 210 ILE A N 1
ATOM 1669 C CA . ILE A 1 210 ? 0.247 -11.995 1.348 1.00 96.25 210 ILE A CA 1
ATOM 1670 C C . ILE A 1 210 ? 0.935 -13.254 0.821 1.00 96.25 210 ILE A C 1
ATOM 1672 O O . ILE A 1 210 ? 1.551 -13.210 -0.242 1.00 96.25 210 ILE A O 1
ATOM 1676 N N . THR A 1 211 ? 0.803 -14.380 1.524 1.00 95.25 211 THR A N 1
ATOM 1677 C CA . THR A 1 211 ? 1.495 -15.629 1.159 1.00 95.25 211 THR A CA 1
ATOM 1678 C C . THR A 1 211 ? 1.076 -16.151 -0.212 1.00 95.25 211 THR A C 1
ATOM 1680 O O . THR A 1 211 ? 1.924 -16.578 -0.995 1.00 95.25 211 THR A O 1
ATOM 1683 N N . MET A 1 212 ? -0.215 -16.069 -0.544 1.00 93.50 212 MET A N 1
ATOM 1684 C CA . MET A 1 212 ? -0.721 -16.486 -1.852 1.00 93.50 212 MET A CA 1
ATOM 1685 C C . MET A 1 212 ? -0.198 -15.590 -2.976 1.00 93.50 212 MET A C 1
ATOM 1687 O O . MET A 1 212 ? 0.261 -16.100 -3.996 1.00 93.50 212 MET A O 1
ATOM 1691 N N . SER A 1 213 ? -0.219 -14.268 -2.787 1.00 94.62 213 SER A N 1
ATOM 1692 C CA . SER A 1 213 ? 0.255 -13.325 -3.812 1.00 94.62 213 SER A CA 1
ATOM 1693 C C . SER A 1 213 ? 1.767 -13.433 -4.017 1.00 94.62 213 SER A C 1
ATOM 1695 O O . SER A 1 213 ? 2.236 -13.452 -5.152 1.00 94.62 213 SER A O 1
ATOM 1697 N N . GLN A 1 214 ? 2.529 -13.617 -2.934 1.00 94.44 214 GLN A N 1
ATOM 1698 C CA . GLN A 1 214 ? 3.967 -13.887 -2.995 1.00 94.44 214 GLN A CA 1
ATOM 1699 C C . GLN A 1 214 ? 4.283 -15.162 -3.772 1.00 94.44 214 GLN A C 1
ATOM 1701 O O . GLN A 1 214 ? 5.213 -15.164 -4.570 1.00 94.44 214 GLN A O 1
ATOM 1706 N N . ALA A 1 215 ? 3.519 -16.239 -3.571 1.00 93.69 215 ALA A N 1
ATOM 1707 C CA . ALA A 1 215 ? 3.739 -17.488 -4.293 1.00 93.69 215 ALA A CA 1
ATOM 1708 C C . ALA A 1 215 ? 3.552 -17.324 -5.812 1.00 93.69 215 ALA A C 1
ATOM 1710 O O . ALA A 1 215 ? 4.340 -17.878 -6.575 1.00 93.69 215 ALA A O 1
ATOM 1711 N N . ILE A 1 216 ? 2.557 -16.535 -6.237 1.00 93.31 216 ILE A N 1
ATOM 1712 C CA . ILE A 1 216 ? 2.275 -16.257 -7.656 1.00 93.31 216 ILE A CA 1
ATOM 1713 C C . ILE A 1 216 ? 3.339 -15.333 -8.264 1.00 93.31 216 ILE A C 1
ATOM 1715 O O . ILE A 1 216 ? 3.767 -15.558 -9.390 1.00 93.31 216 ILE A O 1
ATOM 1719 N N . CYS A 1 217 ? 3.783 -14.308 -7.533 1.00 93.88 217 CYS A N 1
ATOM 1720 C CA . CYS A 1 217 ? 4.734 -13.316 -8.046 1.00 93.88 217 CYS A CA 1
ATOM 1721 C C . CYS A 1 217 ? 6.210 -13.720 -7.885 1.00 93.88 217 CYS A C 1
ATOM 1723 O O . CYS A 1 217 ? 7.074 -13.121 -8.517 1.00 93.88 217 CYS A O 1
ATOM 1725 N N . LYS A 1 218 ? 6.528 -14.753 -7.090 1.00 94.25 218 LYS A N 1
ATOM 1726 C CA . LYS A 1 218 ? 7.902 -15.247 -6.867 1.00 94.25 218 LYS A CA 1
ATOM 1727 C C . LYS A 1 218 ? 8.703 -15.540 -8.152 1.00 94.25 218 LYS A C 1
ATOM 1729 O O . LYS A 1 218 ? 9.904 -15.279 -8.132 1.00 94.25 218 LYS A O 1
ATOM 1734 N N . PRO A 1 219 ? 8.114 -16.069 -9.243 1.00 94.25 219 PRO A N 1
ATOM 1735 C CA . PRO A 1 219 ? 8.832 -16.284 -10.502 1.00 94.25 219 PRO A CA 1
ATOM 1736 C C . PRO A 1 219 ? 9.219 -14.997 -11.249 1.00 94.25 219 PRO A C 1
ATOM 1738 O O . PRO A 1 219 ? 10.005 -15.080 -12.185 1.00 94.25 219 PRO A O 1
ATOM 1741 N N . HIS A 1 220 ? 8.684 -13.836 -10.855 1.00 93.75 220 HIS A N 1
ATOM 1742 C CA . HIS A 1 220 ? 8.863 -12.552 -11.538 1.00 93.75 220 HIS A CA 1
ATOM 1743 C C . HIS A 1 220 ? 9.530 -11.514 -10.617 1.00 93.75 220 HIS A C 1
ATOM 1745 O O . HIS A 1 220 ? 8.849 -10.631 -10.084 1.00 93.75 220 HIS A O 1
ATOM 1751 N N . PRO A 1 221 ? 10.854 -11.597 -10.390 1.00 93.00 221 PRO A N 1
ATOM 1752 C CA . PRO A 1 221 ? 11.573 -10.660 -9.521 1.00 93.00 221 PRO A CA 1
ATOM 1753 C C . PRO A 1 221 ? 11.547 -9.206 -10.022 1.00 93.00 221 PRO A C 1
ATOM 1755 O O . PRO A 1 221 ? 11.795 -8.285 -9.249 1.00 93.00 221 PRO A O 1
ATOM 1758 N N . GLU A 1 222 ? 11.231 -8.988 -11.296 1.00 93.44 222 GLU A N 1
ATOM 1759 C CA . GLU A 1 222 ? 11.089 -7.670 -11.918 1.00 93.44 222 GLU A CA 1
ATOM 1760 C C . GLU A 1 222 ? 9.817 -6.943 -11.470 1.00 93.44 222 GLU A C 1
ATOM 1762 O O . GLU A 1 222 ? 9.711 -5.721 -11.597 1.00 93.44 222 GLU A O 1
ATOM 1767 N N . CYS A 1 223 ? 8.846 -7.683 -10.930 1.00 94.94 223 CYS A N 1
ATOM 1768 C CA . CYS A 1 223 ? 7.691 -7.101 -10.275 1.00 94.94 223 CYS A CA 1
ATOM 1769 C C . CYS A 1 223 ? 8.048 -6.700 -8.838 1.00 94.94 223 CYS A C 1
ATOM 1771 O O . CYS A 1 223 ? 7.858 -7.455 -7.882 1.00 94.94 223 CYS A O 1
ATOM 1773 N N . VAL A 1 224 ? 8.576 -5.489 -8.687 1.00 93.31 224 VAL A N 1
ATOM 1774 C CA . VAL A 1 224 ? 9.083 -4.979 -7.406 1.00 93.31 224 VAL A CA 1
ATOM 1775 C C . VAL A 1 224 ? 7.976 -4.631 -6.411 1.00 93.31 224 VAL A C 1
ATOM 1777 O O . VAL A 1 224 ? 8.189 -4.710 -5.202 1.00 93.31 224 VAL A O 1
ATOM 1780 N N . VAL A 1 225 ? 6.787 -4.270 -6.905 1.00 94.38 225 VAL A N 1
ATOM 1781 C CA . VAL A 1 225 ? 5.597 -4.009 -6.084 1.00 94.38 225 VAL A CA 1
ATOM 1782 C C . VAL A 1 225 ? 4.389 -4.691 -6.714 1.00 94.38 225 VAL A C 1
ATOM 1784 O O . VAL A 1 225 ? 4.143 -4.555 -7.913 1.00 94.38 225 VAL A O 1
ATOM 1787 N N . TYR A 1 226 ? 3.602 -5.387 -5.899 1.00 95.00 226 TYR A N 1
ATOM 1788 C CA . TYR A 1 226 ? 2.378 -6.080 -6.300 1.00 95.00 226 TYR A CA 1
ATOM 1789 C C . TYR A 1 226 ? 1.321 -5.999 -5.196 1.00 95.00 226 TYR A C 1
ATOM 1791 O O . TYR A 1 226 ? 1.644 -5.837 -4.020 1.00 95.00 226 TYR A O 1
ATOM 1799 N N . ALA A 1 227 ? 0.050 -6.113 -5.581 1.00 95.19 227 ALA A N 1
ATOM 1800 C CA . ALA A 1 227 ? -1.064 -6.129 -4.637 1.00 95.19 227 ALA A CA 1
ATOM 1801 C C . ALA A 1 227 ? -1.176 -7.489 -3.928 1.00 95.19 227 ALA A C 1
ATOM 1803 O O . ALA A 1 227 ? -0.955 -8.540 -4.533 1.00 95.19 227 ALA A O 1
ATOM 1804 N N . TYR A 1 228 ? -1.593 -7.491 -2.663 1.00 95.75 228 TYR A N 1
ATOM 1805 C CA . TYR A 1 228 ? -1.863 -8.715 -1.910 1.00 95.75 228 TYR A CA 1
ATOM 1806 C C . TYR A 1 228 ? -3.363 -9.021 -1.914 1.00 95.75 228 TYR A C 1
ATOM 1808 O O . TYR A 1 228 ? -4.157 -8.313 -1.293 1.00 95.75 228 TYR A O 1
ATOM 1816 N N . ARG A 1 229 ? -3.773 -10.093 -2.596 1.00 93.44 229 ARG A N 1
ATOM 1817 C CA . ARG A 1 229 ? -5.184 -10.474 -2.754 1.00 93.44 229 ARG A CA 1
ATOM 1818 C C . ARG A 1 229 ? -5.414 -11.931 -2.360 1.00 93.44 229 ARG A C 1
ATOM 1820 O O . ARG A 1 229 ? -4.616 -12.809 -2.684 1.00 93.44 229 ARG A O 1
ATOM 1827 N N . LEU A 1 230 ? -6.547 -12.209 -1.707 1.00 87.44 230 LEU A N 1
ATOM 1828 C CA . LEU A 1 230 ? -7.080 -13.573 -1.673 1.00 87.44 230 LEU A CA 1
ATOM 1829 C C . LEU A 1 230 ? -7.567 -13.919 -3.086 1.00 87.44 230 LEU A C 1
ATOM 1831 O O . LEU A 1 230 ? -8.345 -13.176 -3.675 1.00 87.44 230 LEU A O 1
ATOM 1835 N N . LYS A 1 231 ? -7.034 -15.016 -3.627 1.00 72.31 231 LYS A N 1
ATOM 1836 C CA . LYS A 1 231 ? -7.142 -15.520 -5.008 1.00 72.31 231 LYS A CA 1
ATOM 1837 C C . LYS A 1 231 ? -8.327 -14.991 -5.850 1.00 72.31 231 LYS A C 1
ATOM 1839 O O . LYS A 1 231 ? -9.488 -15.229 -5.522 1.00 72.31 231 LYS A O 1
ATOM 1844 N N . HIS A 1 232 ? -8.003 -14.379 -6.998 1.00 62.97 232 HIS A N 1
ATOM 1845 C CA . HIS A 1 232 ? -8.959 -14.069 -8.080 1.00 62.97 232 HIS A CA 1
ATOM 1846 C C . HIS A 1 232 ? -8.398 -14.245 -9.509 1.00 62.97 232 HIS A C 1
ATOM 1848 O O . HIS A 1 232 ? -9.156 -14.142 -10.463 1.00 62.97 232 HIS A O 1
ATOM 1854 N N . SER A 1 233 ? -7.096 -14.507 -9.683 1.00 69.56 233 SER A N 1
ATOM 1855 C CA . SER A 1 233 ? -6.457 -14.631 -11.002 1.00 69.56 233 SER A CA 1
ATOM 1856 C C . SER A 1 233 ? -5.225 -15.541 -10.934 1.00 69.56 233 SER A C 1
ATOM 1858 O O . SER A 1 233 ? -4.636 -15.694 -9.861 1.00 69.56 233 SER A O 1
ATOM 1860 N N . GLU A 1 234 ? -4.861 -16.152 -12.061 1.00 84.88 234 GLU A N 1
ATOM 1861 C CA . GLU A 1 234 ? -3.609 -16.906 -12.242 1.00 84.88 234 GLU A CA 1
ATOM 1862 C C . GLU A 1 234 ? -2.402 -15.979 -12.460 1.00 84.88 234 GLU A C 1
ATOM 1864 O O . GLU A 1 234 ? -1.260 -16.390 -12.269 1.00 84.88 234 GLU A O 1
ATOM 1869 N N . PHE A 1 235 ? -2.652 -14.715 -12.810 1.00 90.94 235 PHE A N 1
ATOM 1870 C CA . PHE A 1 235 ? -1.619 -13.724 -13.097 1.00 90.94 235 PHE A CA 1
ATOM 1871 C C . PHE A 1 235 ? -1.176 -12.975 -11.835 1.00 90.94 235 PHE A C 1
ATOM 1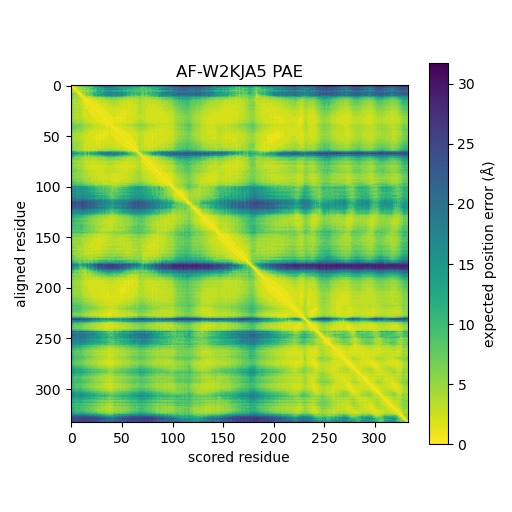873 O O . PHE A 1 235 ? -1.998 -12.637 -10.976 1.00 90.94 235 PHE A O 1
ATOM 1880 N N . CYS A 1 236 ? 0.123 -12.667 -11.740 1.00 93.12 236 CYS A N 1
ATOM 1881 C CA . CYS A 1 236 ? 0.664 -11.820 -10.676 1.00 93.12 236 CYS A CA 1
ATOM 1882 C C . CYS A 1 236 ? 0.035 -10.414 -10.766 1.00 93.12 236 CYS A C 1
ATOM 1884 O O . CYS A 1 236 ? 0.161 -9.774 -11.812 1.00 93.12 236 CYS A O 1
ATOM 1886 N N . PRO A 1 237 ? -0.625 -9.903 -9.704 1.00 94.25 237 PRO A N 1
ATOM 1887 C CA . PRO A 1 237 ? -1.225 -8.568 -9.688 1.00 94.25 237 PRO A CA 1
ATOM 1888 C C . PRO A 1 237 ? -0.147 -7.487 -9.519 1.00 94.25 237 PRO A C 1
ATOM 1890 O O . PRO A 1 237 ? -0.084 -6.783 -8.505 1.00 94.25 237 PRO A O 1
ATOM 1893 N N . CYS A 1 238 ? 0.734 -7.387 -10.512 1.00 95.69 238 CYS A N 1
ATOM 1894 C CA . CYS A 1 238 ? 1.868 -6.485 -10.495 1.00 95.69 238 CYS A CA 1
ATOM 1895 C C . CYS A 1 238 ? 1.414 -5.026 -10.552 1.00 95.69 238 CYS A C 1
ATOM 1897 O O . CYS A 1 238 ? 0.571 -4.658 -11.372 1.00 95.69 238 CYS A O 1
ATOM 1899 N N . LYS A 1 239 ? 1.975 -4.197 -9.672 1.00 94.81 239 LYS A N 1
ATOM 1900 C CA . LYS A 1 239 ? 1.746 -2.748 -9.613 1.00 94.81 239 LYS A CA 1
ATOM 1901 C C . LYS A 1 239 ? 2.914 -1.987 -10.221 1.00 94.81 239 LYS A C 1
ATOM 1903 O O . LYS A 1 239 ? 2.688 -1.015 -10.938 1.00 94.81 239 LYS A O 1
ATOM 1908 N N . ALA A 1 240 ? 4.137 -2.444 -9.973 1.00 95.06 240 ALA A N 1
ATOM 1909 C CA . ALA A 1 240 ? 5.331 -1.837 -10.526 1.00 95.06 240 ALA A CA 1
ATOM 1910 C C . ALA A 1 240 ? 6.278 -2.877 -11.111 1.00 95.06 240 ALA A C 1
ATOM 1912 O O . ALA A 1 240 ? 6.813 -3.724 -10.393 1.00 95.06 240 ALA A O 1
ATOM 1913 N N . LEU A 1 241 ? 6.498 -2.762 -12.418 1.00 95.38 241 LEU A N 1
ATOM 1914 C CA . LEU A 1 241 ? 7.480 -3.530 -13.165 1.00 95.38 241 LEU A CA 1
ATOM 1915 C C . LEU A 1 241 ? 8.715 -2.658 -13.365 1.00 95.38 241 LEU A C 1
ATOM 1917 O O . LEU A 1 241 ? 8.650 -1.615 -14.018 1.00 95.38 241 LEU A O 1
ATOM 1921 N N . VAL A 1 242 ? 9.839 -3.106 -12.819 1.00 93.00 242 VAL A N 1
ATOM 1922 C CA . VAL A 1 242 ? 11.137 -2.454 -12.966 1.00 93.00 242 VAL A CA 1
ATOM 1923 C C . VAL A 1 242 ? 12.135 -3.491 -13.460 1.00 93.00 242 VAL A C 1
ATOM 1925 O O . VAL A 1 242 ? 12.487 -4.423 -12.741 1.00 93.00 242 VAL A O 1
ATOM 1928 N N . ASN A 1 243 ? 12.617 -3.326 -14.690 1.00 90.94 243 ASN A N 1
ATOM 1929 C CA . ASN A 1 243 ? 13.654 -4.192 -15.238 1.00 90.94 243 ASN A CA 1
ATOM 1930 C C . ASN A 1 243 ? 14.632 -3.400 -16.101 1.00 90.94 243 ASN A C 1
ATOM 1932 O O . ASN A 1 243 ? 14.259 -2.767 -17.083 1.00 90.94 243 ASN A O 1
ATOM 1936 N N . GLY A 1 244 ? 15.919 -3.486 -15.798 1.00 83.12 244 GLY A N 1
ATOM 1937 C CA . GLY A 1 244 ? 16.919 -2.932 -16.689 1.00 83.12 244 GLY A CA 1
ATOM 1938 C C . GLY A 1 244 ? 18.313 -2.925 -16.106 1.00 83.12 244 GLY A C 1
ATOM 1939 O O . GLY A 1 244 ? 18.496 -2.983 -14.892 1.00 83.12 244 GLY A O 1
ATOM 1940 N N . ASN A 1 245 ? 19.300 -2.843 -16.991 1.00 77.88 245 ASN A N 1
ATOM 1941 C CA . ASN A 1 245 ? 20.693 -2.685 -16.601 1.00 77.88 245 ASN A CA 1
ATOM 1942 C C . ASN A 1 245 ? 21.139 -1.259 -16.921 1.00 77.88 245 ASN A C 1
ATOM 1944 O O . ASN A 1 245 ? 21.191 -0.883 -18.086 1.00 77.88 245 ASN A O 1
ATOM 1948 N N . ARG A 1 246 ? 21.471 -0.461 -15.904 1.00 74.88 246 ARG A N 1
ATOM 1949 C CA . ARG A 1 246 ? 21.910 0.934 -16.092 1.00 74.88 246 ARG A CA 1
ATOM 1950 C C . ARG A 1 246 ? 23.332 1.057 -16.629 1.00 74.88 246 ARG A C 1
ATOM 1952 O O . ARG A 1 246 ? 23.638 2.039 -17.295 1.00 74.88 246 ARG A O 1
ATOM 1959 N N . ALA A 1 247 ? 24.178 0.071 -16.345 1.00 74.88 247 ALA A N 1
ATOM 1960 C CA . ALA A 1 247 ? 25.596 0.084 -16.676 1.00 74.88 247 ALA A CA 1
ATOM 1961 C C . ALA A 1 247 ? 26.006 -1.292 -17.229 1.00 74.88 247 ALA A C 1
ATOM 1963 O O . ALA A 1 247 ? 26.612 -2.091 -16.506 1.00 74.88 247 ALA A O 1
ATOM 1964 N N . PRO A 1 248 ? 25.641 -1.611 -18.488 1.00 78.50 248 PRO A N 1
ATOM 1965 C CA . PRO A 1 248 ? 26.140 -2.815 -19.145 1.00 78.50 248 PRO A CA 1
ATOM 1966 C C . PRO A 1 248 ? 27.669 -2.801 -19.136 1.00 78.50 248 PRO A C 1
ATOM 1968 O O . PRO A 1 248 ? 28.292 -1.792 -19.469 1.00 78.50 248 PRO A O 1
ATOM 1971 N N . LYS A 1 249 ? 28.278 -3.911 -18.710 1.00 81.69 249 LYS A N 1
ATOM 1972 C CA . LYS A 1 249 ? 29.732 -3.978 -18.489 1.00 81.69 249 LYS A CA 1
ATOM 1973 C C . LYS A 1 249 ? 30.492 -4.275 -19.774 1.00 81.69 249 LYS A C 1
ATOM 1975 O O . LYS A 1 249 ? 31.688 -4.011 -19.855 1.00 81.69 249 LYS A O 1
ATOM 1980 N N . THR A 1 250 ? 29.811 -4.840 -20.768 1.00 85.50 250 THR A N 1
ATOM 1981 C CA . THR A 1 250 ? 30.413 -5.242 -22.038 1.00 85.50 250 THR A CA 1
ATOM 1982 C C . THR A 1 250 ? 29.674 -4.632 -23.223 1.00 85.50 250 THR A C 1
ATOM 1984 O O . THR A 1 250 ? 28.463 -4.408 -23.190 1.00 85.50 250 THR A O 1
ATOM 1987 N N . TYR A 1 251 ? 30.406 -4.403 -24.315 1.00 83.38 251 TYR A N 1
ATOM 1988 C CA . TYR A 1 251 ? 29.817 -3.978 -25.587 1.00 83.38 251 TYR A CA 1
ATOM 1989 C C . TYR A 1 251 ? 28.775 -4.985 -26.102 1.00 83.38 251 TYR A C 1
ATOM 1991 O O . TYR A 1 251 ? 27.757 -4.592 -26.670 1.00 83.38 251 TYR A O 1
ATOM 1999 N N . TYR A 1 252 ? 28.997 -6.282 -25.863 1.00 84.50 252 TYR A N 1
ATOM 2000 C CA . TYR A 1 252 ? 28.054 -7.335 -26.233 1.00 84.50 252 TYR A CA 1
ATOM 2001 C C . TYR A 1 252 ? 26.716 -7.192 -25.494 1.00 84.50 252 TYR A C 1
ATOM 2003 O O . TYR A 1 252 ? 25.676 -7.156 -26.141 1.00 84.50 252 TYR A O 1
ATOM 2011 N N . GLU A 1 253 ? 26.731 -7.009 -24.169 1.00 81.81 253 GLU A N 1
ATOM 2012 C CA . GLU A 1 253 ? 25.514 -6.757 -23.374 1.00 81.81 253 GLU A CA 1
ATOM 2013 C C . GLU A 1 253 ? 24.767 -5.498 -23.829 1.00 81.81 253 GLU A C 1
ATOM 2015 O O . GLU A 1 253 ? 23.539 -5.457 -23.815 1.00 81.81 253 GLU A O 1
ATOM 2020 N N . TRP A 1 254 ? 25.501 -4.461 -24.237 1.00 79.81 254 TRP A N 1
ATOM 2021 C CA . TRP A 1 254 ? 24.901 -3.219 -24.719 1.00 79.81 254 TRP A CA 1
ATOM 2022 C C . TRP A 1 254 ? 24.275 -3.360 -26.118 1.00 79.81 254 TRP A C 1
ATOM 2024 O O . TRP A 1 254 ? 23.241 -2.747 -26.403 1.00 79.81 254 TRP A O 1
ATOM 2034 N N . THR A 1 255 ? 24.875 -4.169 -26.995 1.00 82.31 255 THR A N 1
ATOM 2035 C CA . THR A 1 255 ? 24.385 -4.407 -28.366 1.00 82.31 255 THR A CA 1
ATOM 2036 C C . THR A 1 255 ? 23.302 -5.479 -28.452 1.00 82.31 255 THR A C 1
ATOM 2038 O O . THR A 1 255 ? 22.437 -5.364 -29.315 1.00 82.31 255 THR A O 1
ATOM 2041 N N . HIS A 1 256 ? 23.294 -6.451 -27.536 1.00 85.69 256 HIS A N 1
ATOM 2042 C CA . HIS A 1 256 ? 22.341 -7.566 -27.486 1.00 85.69 256 HIS A CA 1
ATOM 2043 C C . HIS A 1 256 ? 21.539 -7.536 -26.171 1.00 85.69 256 HIS A C 1
ATOM 2045 O O . HIS A 1 256 ? 21.740 -8.389 -25.299 1.00 85.69 256 HIS A O 1
ATOM 2051 N N . PRO A 1 257 ? 20.659 -6.533 -25.978 1.00 85.75 257 PRO A N 1
ATOM 2052 C CA . PRO A 1 257 ? 19.820 -6.463 -24.791 1.00 85.75 257 PRO A CA 1
ATOM 2053 C C . PRO A 1 257 ? 18.840 -7.642 -24.746 1.00 85.75 257 PRO A C 1
ATOM 2055 O O . PRO A 1 257 ? 18.355 -8.110 -25.769 1.00 85.75 257 PRO A O 1
ATOM 2058 N N . VAL A 1 258 ? 18.524 -8.102 -23.537 1.00 90.25 258 VAL A N 1
ATOM 2059 C CA . VAL A 1 258 ? 17.552 -9.186 -23.325 1.00 90.25 258 VAL A CA 1
ATOM 2060 C C . VAL A 1 258 ? 16.150 -8.719 -23.721 1.00 90.25 258 VAL A C 1
ATOM 2062 O O . VAL A 1 258 ? 15.749 -7.617 -23.332 1.00 90.25 258 VAL A O 1
ATOM 2065 N N . ASP A 1 259 ? 15.416 -9.569 -24.439 1.00 92.19 259 ASP A N 1
ATOM 2066 C CA . ASP A 1 259 ? 14.013 -9.348 -24.794 1.00 92.19 259 ASP A CA 1
ATOM 2067 C C . ASP A 1 259 ? 13.114 -9.357 -23.554 1.00 92.19 259 ASP A C 1
ATOM 2069 O O . ASP A 1 259 ? 13.151 -10.271 -22.728 1.00 92.19 259 ASP A O 1
ATOM 2073 N N . ALA A 1 260 ? 12.334 -8.290 -23.408 1.00 93.56 260 ALA A N 1
ATOM 2074 C CA . ALA A 1 260 ? 11.403 -8.075 -22.314 1.00 93.56 260 ALA A CA 1
ATOM 2075 C C . ALA A 1 260 ? 9.942 -8.321 -22.722 1.00 93.56 260 ALA A C 1
ATOM 2077 O O . ALA A 1 260 ? 9.074 -8.251 -21.853 1.00 93.56 260 ALA A O 1
ATOM 2078 N N . THR A 1 261 ? 9.649 -8.614 -23.992 1.00 92.94 261 THR A N 1
ATOM 2079 C CA . THR A 1 261 ? 8.282 -8.672 -24.538 1.00 92.94 261 THR A CA 1
ATOM 2080 C C . THR A 1 261 ? 7.395 -9.667 -23.786 1.00 92.94 261 THR A C 1
ATOM 2082 O O . THR A 1 261 ? 6.356 -9.278 -23.249 1.00 92.94 261 THR A O 1
ATOM 2085 N N . ASP A 1 262 ? 7.830 -10.923 -23.653 1.00 93.50 262 ASP A N 1
ATOM 2086 C CA . ASP A 1 262 ? 7.061 -11.970 -22.961 1.00 93.50 262 ASP A CA 1
ATOM 2087 C C . ASP A 1 262 ? 6.889 -11.687 -21.463 1.00 93.50 262 ASP A C 1
ATOM 2089 O O . ASP A 1 262 ? 5.841 -11.960 -20.875 1.00 93.50 262 ASP A O 1
ATOM 2093 N N . MET A 1 263 ? 7.904 -11.091 -20.838 1.00 94.50 263 MET A N 1
ATOM 2094 C CA . MET A 1 263 ? 7.851 -10.700 -19.431 1.00 94.50 263 MET A CA 1
ATOM 2095 C C . MET A 1 263 ? 6.846 -9.562 -19.209 1.00 94.50 263 MET A C 1
ATOM 2097 O O . MET A 1 263 ? 6.021 -9.641 -18.297 1.00 94.50 263 MET A O 1
ATOM 2101 N N . VAL A 1 264 ? 6.898 -8.509 -20.033 1.00 95.38 264 VAL A N 1
ATOM 2102 C CA . VAL A 1 264 ? 5.953 -7.383 -19.961 1.00 95.38 264 VAL A CA 1
ATOM 2103 C C . VAL A 1 264 ? 4.538 -7.888 -20.210 1.00 95.38 264 VAL A C 1
ATOM 2105 O O . VAL A 1 264 ? 3.639 -7.541 -19.452 1.00 95.38 264 VAL A O 1
ATOM 2108 N N . LYS A 1 265 ? 4.351 -8.766 -21.198 1.00 94.69 265 LYS A N 1
ATOM 2109 C CA . LYS A 1 265 ? 3.078 -9.435 -21.476 1.00 94.69 265 LYS A CA 1
ATOM 2110 C C . LYS A 1 265 ? 2.534 -10.175 -20.250 1.00 94.69 265 LYS A C 1
ATOM 2112 O O . LYS A 1 265 ? 1.401 -9.930 -19.838 1.00 94.69 265 LYS A O 1
ATOM 2117 N N . ALA A 1 266 ? 3.345 -11.032 -19.627 1.00 93.62 266 ALA A N 1
ATOM 2118 C CA . ALA A 1 266 ? 2.937 -11.820 -18.462 1.00 93.62 266 ALA A CA 1
ATOM 2119 C C . ALA A 1 266 ? 2.564 -10.949 -17.248 1.00 93.62 266 ALA A C 1
ATOM 2121 O O . ALA A 1 266 ? 1.577 -11.225 -16.566 1.00 93.62 266 ALA A O 1
ATOM 2122 N N . LEU A 1 267 ? 3.325 -9.882 -16.987 1.00 94.75 267 LEU A N 1
ATOM 2123 C CA . LEU A 1 267 ? 3.093 -8.983 -15.849 1.00 94.75 267 LEU A CA 1
ATOM 2124 C C . LEU A 1 267 ? 1.995 -7.941 -16.102 1.00 94.75 267 LEU A C 1
ATOM 2126 O O . LEU A 1 267 ? 1.369 -7.472 -15.150 1.00 94.75 267 LEU A O 1
ATOM 2130 N N . ALA A 1 268 ? 1.722 -7.604 -17.364 1.00 95.19 268 ALA A N 1
ATOM 2131 C CA . ALA A 1 268 ? 0.611 -6.741 -17.756 1.00 95.19 268 ALA A CA 1
ATOM 2132 C C . ALA A 1 268 ? -0.732 -7.484 -17.817 1.00 95.19 268 ALA A C 1
ATOM 2134 O O . ALA A 1 268 ? -1.775 -6.845 -17.692 1.00 95.19 268 ALA A O 1
ATOM 2135 N N . ALA A 1 269 ? -0.729 -8.817 -17.937 1.00 93.81 269 ALA A N 1
ATOM 2136 C CA . ALA A 1 269 ? -1.939 -9.633 -18.077 1.00 93.81 269 ALA A CA 1
ATOM 2137 C C . ALA A 1 269 ? -2.968 -9.432 -16.947 1.00 93.81 269 ALA A C 1
ATOM 2139 O O . ALA A 1 269 ? -4.170 -9.569 -17.166 1.00 93.81 269 ALA A O 1
ATOM 2140 N N . ALA A 1 270 ? -2.524 -9.071 -15.738 1.00 91.81 270 ALA A N 1
ATOM 2141 C CA . ALA A 1 270 ? -3.422 -8.774 -14.622 1.00 91.81 270 ALA A CA 1
ATOM 2142 C C . ALA A 1 270 ? -4.143 -7.412 -14.737 1.00 91.81 270 ALA A C 1
ATOM 2144 O O . ALA A 1 270 ? -5.069 -7.155 -13.966 1.00 91.81 270 ALA A O 1
ATOM 2145 N N . GLY A 1 271 ? -3.719 -6.520 -15.643 1.00 93.31 271 GLY A N 1
ATOM 2146 C CA . GLY A 1 271 ? -4.297 -5.180 -15.823 1.00 93.31 271 GLY A CA 1
ATOM 2147 C C . GLY A 1 271 ? -4.046 -4.218 -14.654 1.00 93.31 271 GLY A C 1
ATOM 2148 O O . GLY A 1 271 ? -4.691 -3.174 -14.546 1.00 93.31 271 GLY A O 1
ATOM 2149 N N . THR A 1 272 ? -3.148 -4.568 -13.729 1.00 94.00 272 THR A N 1
ATOM 2150 C CA . THR A 1 272 ? -2.940 -3.837 -12.469 1.00 94.00 272 THR A CA 1
ATOM 2151 C C . THR A 1 272 ? -1.767 -2.862 -12.487 1.00 94.00 272 THR A C 1
ATOM 2153 O O . THR A 1 272 ? -1.610 -2.138 -11.504 1.00 94.00 272 THR A O 1
ATOM 2156 N N . LEU A 1 273 ? -0.964 -2.821 -13.556 1.00 95.50 273 LEU A N 1
ATOM 2157 C CA . LEU A 1 273 ? 0.253 -2.009 -13.593 1.00 95.50 273 LEU A CA 1
ATOM 2158 C C . LEU A 1 273 ? -0.055 -0.514 -13.434 1.00 95.50 273 LEU A C 1
ATOM 2160 O O . LEU A 1 273 ? -0.924 0.049 -14.100 1.00 95.50 273 LEU A O 1
ATOM 2164 N N . GLU A 1 274 ? 0.709 0.123 -12.552 1.00 94.81 274 GLU A N 1
ATOM 2165 C CA . GLU A 1 274 ? 0.744 1.569 -12.324 1.00 94.81 274 GLU A CA 1
ATOM 2166 C C . GLU A 1 274 ? 2.089 2.167 -12.764 1.00 94.81 274 GLU A C 1
ATOM 2168 O O . GLU A 1 274 ? 2.132 3.310 -13.224 1.00 94.81 274 GLU A O 1
ATOM 2173 N N . THR A 1 275 ? 3.161 1.375 -12.684 1.00 94.12 275 THR A N 1
ATOM 2174 C CA . THR A 1 275 ? 4.525 1.769 -13.041 1.00 94.12 275 THR A CA 1
ATOM 2175 C C . THR A 1 275 ? 5.146 0.730 -13.972 1.00 94.12 275 THR A C 1
ATOM 2177 O O . THR A 1 275 ? 5.190 -0.458 -13.649 1.00 94.12 275 THR A O 1
ATOM 2180 N N . LEU A 1 276 ? 5.665 1.187 -15.110 1.00 94.94 276 LEU A N 1
ATOM 2181 C CA . LEU A 1 276 ? 6.481 0.399 -16.031 1.00 94.94 276 LEU A CA 1
ATOM 2182 C C . LEU A 1 276 ? 7.790 1.146 -16.294 1.00 94.94 276 LEU A C 1
ATOM 2184 O O . LEU A 1 276 ? 7.789 2.223 -16.894 1.00 94.94 276 LEU A O 1
ATOM 2188 N N . GLN A 1 277 ? 8.900 0.570 -15.835 1.00 92.94 277 GLN A N 1
ATOM 2189 C CA . GLN A 1 277 ? 10.240 1.095 -16.057 1.00 92.94 277 GLN A CA 1
ATOM 2190 C C . GLN A 1 277 ? 11.145 0.047 -16.704 1.00 92.94 277 GLN A C 1
ATOM 2192 O O . GLN A 1 277 ? 11.447 -0.983 -16.097 1.00 92.94 277 GLN A O 1
ATOM 2197 N N . LEU A 1 278 ? 11.620 0.346 -17.913 1.00 92.38 278 LEU A N 1
ATOM 2198 C CA . LEU A 1 278 ? 12.550 -0.487 -18.667 1.00 92.38 278 LEU A CA 1
ATOM 2199 C C . LEU A 1 278 ? 13.802 0.297 -19.062 1.00 92.38 278 LEU A C 1
ATOM 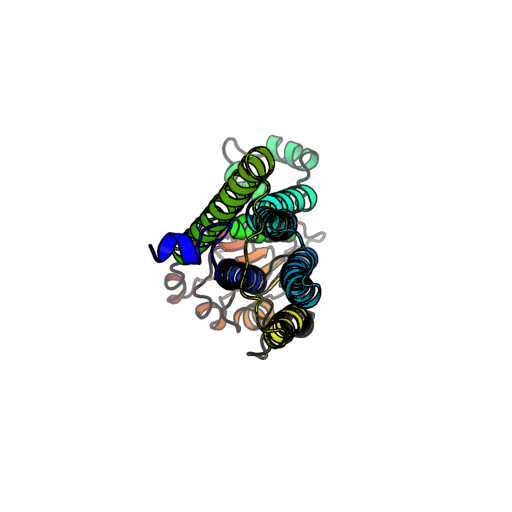2201 O O . LEU A 1 278 ? 13.708 1.422 -19.552 1.00 92.38 278 LEU A O 1
ATOM 2205 N N . ILE A 1 279 ? 14.981 -0.294 -18.850 1.00 88.94 279 ILE A N 1
ATOM 2206 C CA . ILE A 1 279 ? 16.272 0.316 -19.211 1.00 88.94 279 ILE A CA 1
ATOM 2207 C C . ILE A 1 279 ? 17.161 -0.718 -19.904 1.00 88.94 279 ILE A C 1
ATOM 2209 O O . ILE A 1 279 ? 17.477 -1.752 -19.313 1.00 88.94 279 ILE A O 1
ATOM 2213 N N . ASN A 1 280 ? 17.626 -0.425 -21.122 1.00 88.12 280 ASN A N 1
ATOM 2214 C CA . ASN A 1 280 ? 18.503 -1.313 -21.903 1.00 88.12 280 ASN A CA 1
ATOM 2215 C C . ASN A 1 280 ? 17.930 -2.745 -22.052 1.00 88.12 280 ASN A C 1
ATOM 2217 O O . ASN A 1 280 ? 18.647 -3.736 -21.894 1.00 88.12 280 ASN A O 1
ATOM 2221 N N . ARG A 1 281 ? 16.626 -2.864 -22.326 1.00 91.81 281 ARG A N 1
ATOM 2222 C CA . ARG A 1 281 ? 15.924 -4.127 -22.627 1.00 91.81 281 ARG A CA 1
ATOM 2223 C C . ARG A 1 281 ? 15.307 -4.050 -24.010 1.00 91.81 281 ARG A C 1
ATOM 2225 O O . ARG A 1 281 ? 14.921 -2.969 -24.407 1.00 91.81 281 ARG A O 1
ATOM 2232 N N . GLN A 1 282 ? 15.187 -5.147 -24.740 1.00 90.25 282 GLN A N 1
ATOM 2233 C CA . GLN A 1 282 ? 14.510 -5.089 -26.033 1.00 90.25 282 GLN A CA 1
ATOM 2234 C C . GLN A 1 282 ? 12.992 -5.133 -25.825 1.00 90.25 282 GLN A C 1
ATOM 2236 O O . GLN A 1 282 ? 12.477 -6.055 -25.198 1.00 90.25 282 GLN A O 1
ATOM 2241 N N . LEU A 1 283 ? 12.293 -4.113 -26.322 1.00 92.06 283 LEU A N 1
ATOM 2242 C CA . LEU A 1 283 ? 10.836 -4.058 -26.409 1.00 92.06 283 LEU A CA 1
ATOM 2243 C C . LEU A 1 283 ? 10.492 -3.264 -27.670 1.00 92.06 283 LEU A C 1
ATOM 2245 O O . LEU A 1 283 ? 10.456 -2.041 -27.633 1.00 92.06 283 LEU A O 1
ATOM 2249 N N . THR A 1 284 ? 10.301 -3.943 -28.797 1.00 89.00 284 THR A N 1
ATOM 2250 C CA . THR A 1 284 ? 10.094 -3.274 -30.095 1.00 89.00 284 THR A CA 1
ATOM 2251 C C . THR A 1 284 ? 8.699 -2.667 -30.220 1.00 89.00 284 THR A C 1
ATOM 2253 O O . THR A 1 284 ? 8.542 -1.577 -30.769 1.00 89.00 284 THR A O 1
ATOM 2256 N N . VAL A 1 285 ? 7.695 -3.354 -29.670 1.00 89.88 285 VAL A N 1
ATOM 2257 C CA . VAL A 1 285 ? 6.280 -2.966 -29.685 1.00 89.88 285 VAL A CA 1
ATOM 2258 C C . VAL A 1 285 ? 5.676 -3.232 -28.308 1.00 89.88 285 VAL A C 1
ATOM 2260 O O . VAL A 1 285 ? 6.088 -4.152 -27.598 1.00 89.88 285 VAL A O 1
ATOM 2263 N N . PHE A 1 286 ? 4.687 -2.435 -27.909 1.00 92.69 286 PHE A N 1
ATOM 2264 C CA . PHE A 1 286 ? 3.927 -2.720 -26.694 1.00 92.69 286 PHE A CA 1
ATOM 2265 C C . PHE A 1 286 ? 2.998 -3.924 -26.884 1.00 92.69 286 PHE A C 1
ATOM 2267 O O . PHE A 1 286 ? 2.222 -3.931 -27.839 1.00 92.69 286 PHE A O 1
ATOM 2274 N N . PRO A 1 287 ? 3.017 -4.911 -25.969 1.00 94.25 287 PRO A N 1
ATOM 2275 C CA . PRO A 1 287 ? 2.094 -6.036 -26.034 1.00 94.25 287 PRO A CA 1
ATOM 2276 C C . PRO A 1 287 ? 0.655 -5.573 -25.776 1.00 94.25 287 PRO A C 1
ATOM 2278 O O . PRO A 1 287 ? 0.423 -4.662 -24.975 1.00 94.25 287 PRO A O 1
ATOM 2281 N N . ASP A 1 288 ? -0.314 -6.228 -26.417 1.00 93.31 288 ASP A N 1
ATOM 2282 C CA . ASP A 1 288 ? -1.738 -5.880 -26.321 1.00 93.31 288 ASP A CA 1
ATOM 2283 C C . ASP A 1 288 ? -2.266 -5.933 -24.879 1.00 93.31 288 ASP A C 1
ATOM 2285 O O . ASP A 1 288 ? -3.130 -5.143 -24.499 1.00 93.31 288 ASP A O 1
ATOM 2289 N N . GLU A 1 289 ? -1.715 -6.809 -24.036 1.00 94.56 289 GLU A N 1
ATOM 2290 C CA . GLU A 1 289 ? -2.054 -6.917 -22.615 1.00 94.56 289 GLU A CA 1
ATOM 2291 C C . GLU A 1 289 ? -1.796 -5.613 -21.846 1.00 94.56 289 GLU A C 1
ATOM 2293 O O . GLU A 1 289 ? -2.516 -5.295 -20.895 1.00 94.56 289 GLU A O 1
ATOM 2298 N N . LEU A 1 290 ? -0.816 -4.810 -22.276 1.00 94.75 290 LEU A N 1
ATOM 2299 C CA . LEU A 1 290 ? -0.508 -3.525 -21.650 1.00 94.75 290 LEU A CA 1
ATOM 2300 C C . LEU A 1 290 ? -1.649 -2.512 -21.830 1.00 94.75 290 LEU A C 1
ATOM 2302 O O . LEU A 1 290 ? -1.838 -1.658 -20.963 1.00 94.75 290 LEU A O 1
ATOM 2306 N N . ARG A 1 291 ? -2.474 -2.650 -22.877 1.00 94.50 291 ARG A N 1
ATOM 2307 C CA . ARG A 1 291 ? -3.677 -1.827 -23.085 1.00 94.50 291 ARG A CA 1
ATOM 2308 C C . ARG A 1 291 ? -4.669 -1.933 -21.922 1.00 94.50 291 ARG A C 1
ATOM 2310 O O . ARG A 1 291 ? -5.314 -0.947 -21.577 1.00 94.50 291 ARG A O 1
ATOM 2317 N N . GLY A 1 292 ? -4.756 -3.101 -21.274 1.00 92.12 292 GLY A N 1
ATOM 2318 C CA . GLY A 1 292 ? -5.643 -3.335 -20.124 1.00 92.12 292 GLY A CA 1
ATOM 2319 C C . GLY A 1 292 ? -5.219 -2.609 -18.841 1.00 92.12 292 GLY A C 1
ATOM 2320 O O . GLY A 1 292 ? -5.976 -2.558 -17.869 1.00 92.12 292 GLY A O 1
ATOM 2321 N N . CYS A 1 293 ? -4.020 -2.022 -18.813 1.00 94.75 293 CYS A N 1
ATOM 2322 C CA . CYS A 1 293 ? -3.456 -1.353 -17.645 1.00 94.75 293 CYS A CA 1
ATOM 2323 C C . CYS A 1 293 ? -3.902 0.121 -17.565 1.00 94.75 293 CYS A C 1
ATOM 2325 O O . CYS A 1 293 ? -3.097 1.049 -17.596 1.00 94.75 293 CYS A O 1
ATOM 2327 N N . HIS A 1 294 ? -5.205 0.362 -17.399 1.00 91.44 294 HIS A N 1
ATOM 2328 C CA . HIS A 1 294 ? -5.800 1.714 -17.345 1.00 91.44 294 HIS A CA 1
ATOM 2329 C C . HIS A 1 294 ? -5.352 2.571 -16.144 1.00 91.44 294 HIS A C 1
ATOM 2331 O O . HIS A 1 294 ? -5.660 3.763 -16.068 1.00 91.44 294 HIS A O 1
ATOM 2337 N N . ASN A 1 295 ? -4.667 1.965 -15.170 1.00 92.38 295 ASN A N 1
ATOM 2338 C CA . ASN A 1 295 ? -4.139 2.643 -13.988 1.00 92.38 295 ASN A CA 1
ATOM 2339 C C . ASN A 1 295 ? -2.664 3.041 -14.112 1.00 92.38 295 ASN A C 1
ATOM 2341 O O . ASN A 1 295 ? -2.103 3.515 -13.123 1.00 92.38 295 ASN A O 1
ATOM 2345 N N . LEU A 1 296 ? -2.060 2.899 -15.296 1.00 94.75 296 LEU A N 1
ATOM 2346 C CA . LEU A 1 296 ? -0.678 3.291 -15.547 1.00 94.75 296 LEU A CA 1
ATOM 2347 C C . LEU A 1 296 ? -0.489 4.801 -15.321 1.00 94.75 296 LEU A C 1
ATOM 2349 O O . LEU A 1 296 ? -1.153 5.626 -15.948 1.00 94.75 296 LEU A O 1
ATOM 2353 N N . LYS A 1 297 ? 0.417 5.152 -14.405 1.00 92.38 297 LYS A N 1
ATOM 2354 C CA . LYS A 1 297 ? 0.769 6.527 -14.009 1.00 92.38 297 LYS A CA 1
ATOM 2355 C C . LYS A 1 297 ? 2.186 6.896 -14.414 1.00 92.38 297 LYS A C 1
ATOM 2357 O O . LYS A 1 297 ? 2.459 8.065 -14.679 1.00 92.38 297 LYS A O 1
ATOM 2362 N N . TYR A 1 298 ? 3.091 5.922 -14.436 1.00 91.06 298 TYR A N 1
ATOM 2363 C CA . TYR A 1 298 ? 4.498 6.141 -14.732 1.00 91.06 298 TYR A CA 1
ATOM 2364 C C . TYR A 1 298 ? 4.980 5.169 -15.804 1.00 91.06 298 TYR A C 1
ATOM 2366 O O . TYR A 1 298 ? 4.988 3.958 -15.588 1.00 91.06 298 TYR A O 1
ATOM 2374 N N . LEU A 1 299 ? 5.411 5.713 -16.939 1.00 92.62 299 LEU A N 1
ATOM 2375 C CA . LEU A 1 299 ? 6.000 4.957 -18.036 1.00 92.62 299 LEU A CA 1
ATOM 2376 C C . LEU A 1 299 ? 7.373 5.541 -18.370 1.00 92.62 299 LEU A C 1
ATOM 2378 O O . LEU A 1 299 ? 7.481 6.695 -18.787 1.00 92.62 299 LEU A O 1
ATOM 2382 N N . SER A 1 300 ? 8.424 4.753 -18.160 1.00 90.62 300 SER A N 1
ATOM 2383 C CA . SER A 1 300 ? 9.804 5.126 -18.475 1.00 90.62 300 SER A CA 1
ATOM 2384 C C . SER A 1 300 ? 10.472 3.994 -19.232 1.00 90.62 300 SER A C 1
ATOM 2386 O O . SER A 1 300 ? 10.689 2.913 -18.693 1.00 90.62 300 SER A O 1
ATOM 2388 N N . ILE A 1 301 ? 10.779 4.229 -20.498 1.00 90.25 301 ILE A N 1
ATOM 2389 C CA . ILE A 1 301 ? 11.404 3.248 -21.369 1.00 90.25 301 ILE A CA 1
ATOM 2390 C C . ILE A 1 301 ? 12.618 3.905 -22.003 1.00 90.25 301 ILE A C 1
ATOM 2392 O O . ILE A 1 301 ? 12.497 4.862 -22.760 1.00 90.25 301 ILE A O 1
ATOM 2396 N N . VAL A 1 302 ? 13.799 3.410 -21.651 1.00 87.44 302 VAL A N 1
ATOM 2397 C CA . VAL A 1 302 ? 15.070 4.021 -22.039 1.00 87.44 302 VAL A CA 1
ATOM 2398 C C . VAL A 1 302 ? 15.937 2.981 -22.729 1.00 87.44 302 VAL A C 1
ATOM 2400 O O . VAL A 1 302 ? 16.190 1.901 -22.192 1.00 87.44 302 VAL A O 1
ATOM 2403 N N . ASN A 1 303 ? 16.412 3.313 -23.924 1.00 87.00 303 ASN A N 1
ATOM 2404 C CA . ASN A 1 303 ? 17.237 2.485 -24.792 1.00 87.00 303 ASN A CA 1
ATOM 2405 C C . ASN A 1 303 ? 16.625 1.111 -25.091 1.00 87.00 303 ASN A C 1
ATOM 2407 O O . ASN A 1 303 ? 17.349 0.111 -25.110 1.00 87.00 303 ASN A O 1
ATOM 2411 N N . CYS A 1 304 ? 15.304 1.052 -25.305 1.00 87.94 304 CYS A N 1
ATOM 2412 C CA . CYS A 1 304 ? 14.598 -0.221 -25.486 1.00 87.94 304 CYS A CA 1
ATOM 2413 C C . CYS A 1 304 ? 14.232 -0.592 -26.927 1.00 87.94 304 CYS A C 1
ATOM 2415 O O . CYS A 1 304 ? 13.607 -1.626 -27.149 1.00 87.94 304 CYS A O 1
ATOM 2417 N N . ALA A 1 305 ? 14.687 0.206 -27.897 1.00 87.31 305 ALA A N 1
ATOM 2418 C CA . ALA A 1 305 ? 14.486 -0.042 -29.323 1.00 87.31 305 ALA A CA 1
ATOM 2419 C C . ALA A 1 305 ? 13.003 -0.097 -29.744 1.00 87.31 305 ALA A C 1
ATOM 2421 O O . ALA A 1 305 ? 12.669 -0.845 -30.658 1.00 87.31 305 ALA A O 1
ATOM 2422 N N . ILE A 1 306 ? 12.147 0.712 -29.108 1.00 88.06 306 ILE A N 1
ATOM 2423 C CA . ILE A 1 306 ? 10.756 0.902 -29.538 1.00 88.06 306 ILE A CA 1
ATOM 2424 C C . ILE A 1 306 ? 10.747 1.563 -30.906 1.00 88.06 306 ILE A C 1
ATOM 2426 O O . ILE A 1 306 ? 11.377 2.597 -31.097 1.00 88.06 306 ILE A O 1
ATOM 2430 N N . GLU A 1 307 ? 10.022 0.984 -31.851 1.00 86.38 307 GLU A N 1
ATOM 2431 C CA . GLU A 1 307 ? 9.906 1.560 -33.193 1.00 86.38 307 GLU A CA 1
ATOM 2432 C C . GLU A 1 307 ? 8.721 2.520 -33.262 1.00 86.38 307 GLU A C 1
ATOM 2434 O O . GLU A 1 307 ? 8.868 3.672 -33.664 1.00 86.38 307 GLU A O 1
ATOM 2439 N N . GLU A 1 308 ? 7.556 2.070 -32.796 1.00 86.00 308 GLU A N 1
ATOM 2440 C CA . GLU A 1 308 ? 6.314 2.832 -32.848 1.00 86.00 308 GLU A CA 1
ATOM 2441 C C . GLU A 1 308 ? 5.487 2.632 -31.577 1.00 86.00 308 GLU A C 1
ATOM 2443 O O . GLU A 1 308 ? 5.485 1.566 -30.954 1.00 86.00 308 GLU A O 1
ATOM 2448 N N . LEU A 1 309 ? 4.746 3.674 -31.198 1.00 88.62 309 LEU A N 1
ATOM 2449 C CA . LEU A 1 309 ? 3.732 3.568 -30.159 1.00 88.62 309 LEU A CA 1
ATOM 2450 C C . LEU A 1 309 ? 2.410 3.107 -30.775 1.00 88.62 309 LEU A C 1
ATOM 2452 O O . LEU A 1 309 ? 1.976 3.678 -31.779 1.00 88.62 309 LEU A O 1
ATOM 2456 N N . PRO A 1 310 ? 1.723 2.123 -30.172 1.00 90.50 310 PRO A N 1
ATOM 2457 C CA . PRO A 1 310 ? 0.445 1.666 -30.690 1.00 90.50 310 PRO A CA 1
ATOM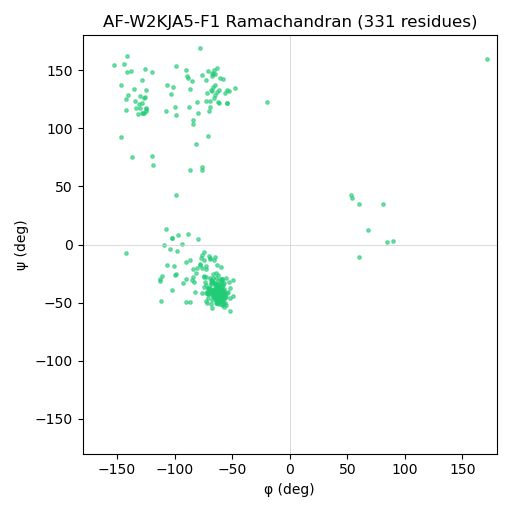 2458 C C . PRO A 1 310 ? -0.612 2.769 -30.581 1.00 90.50 310 PRO A C 1
ATOM 2460 O O . PRO A 1 310 ? -0.610 3.571 -29.647 1.00 90.50 310 PRO A O 1
ATOM 2463 N N . VAL A 1 311 ? -1.581 2.763 -31.500 1.00 90.62 311 VAL A N 1
ATOM 2464 C CA . VAL A 1 311 ? -2.649 3.781 -31.571 1.00 90.62 311 VAL A CA 1
ATOM 2465 C C . VAL A 1 311 ? -3.447 3.881 -30.264 1.00 90.62 311 VAL A C 1
ATOM 2467 O O . VAL A 1 311 ? -3.861 4.970 -29.874 1.00 90.62 311 VAL A O 1
ATOM 2470 N N . TRP A 1 312 ? -3.619 2.760 -29.559 1.00 93.38 312 TRP A N 1
ATOM 2471 C CA . TRP A 1 312 ? -4.328 2.693 -28.279 1.00 93.38 312 TRP A CA 1
ATOM 2472 C C . TRP A 1 312 ? -3.537 3.276 -27.096 1.00 93.38 312 TRP A C 1
ATOM 2474 O O . TRP A 1 312 ? -4.092 3.400 -26.008 1.00 93.38 312 TRP A O 1
ATOM 2484 N N . ALA A 1 313 ? -2.267 3.675 -27.255 1.00 89.12 313 ALA A N 1
ATOM 2485 C CA . ALA A 1 313 ? -1.481 4.275 -26.165 1.00 89.12 313 ALA A CA 1
ATOM 2486 C C . ALA A 1 313 ? -2.108 5.575 -25.615 1.00 89.12 313 ALA A C 1
ATOM 2488 O O . ALA A 1 313 ? -1.823 5.980 -24.488 1.00 89.12 313 ALA A O 1
ATOM 2489 N N . ASN A 1 314 ? -2.997 6.215 -26.384 1.00 88.31 314 ASN A N 1
ATOM 2490 C CA . ASN A 1 314 ? -3.790 7.367 -25.952 1.00 88.31 314 ASN A CA 1
ATOM 2491 C C . ASN A 1 314 ? -4.868 7.033 -24.893 1.00 88.31 314 ASN A C 1
ATOM 2493 O O . ASN A 1 314 ? -5.410 7.950 -24.272 1.00 88.31 314 ASN A O 1
ATOM 2497 N N . GLU A 1 315 ? -5.160 5.751 -24.650 1.00 92.56 315 GLU A N 1
ATOM 2498 C CA . GLU A 1 315 ? -6.130 5.276 -23.651 1.00 92.56 315 GLU A CA 1
ATOM 2499 C C . GLU A 1 315 ? -5.583 5.355 -22.209 1.00 92.56 315 GLU A C 1
ATOM 2501 O O . GLU A 1 315 ? -6.330 5.199 -21.238 1.00 92.56 315 GLU A O 1
ATOM 2506 N N . PHE A 1 316 ? -4.287 5.641 -22.027 1.00 93.31 316 PHE A N 1
ATOM 2507 C CA . PHE A 1 316 ? -3.661 5.818 -20.712 1.00 93.31 316 PHE A CA 1
ATOM 2508 C C . PHE A 1 316 ? -3.987 7.178 -20.076 1.00 93.31 316 PHE A C 1
ATOM 2510 O O . PHE A 1 316 ? -3.123 8.020 -19.841 1.00 93.31 316 PHE A O 1
ATOM 2517 N N . HIS A 1 317 ? -5.256 7.384 -19.725 1.00 91.62 317 HIS A N 1
ATOM 2518 C CA . HIS A 1 317 ? -5.767 8.650 -19.181 1.00 91.62 317 HIS A CA 1
ATOM 2519 C C . HIS A 1 317 ? -5.212 9.045 -17.802 1.00 91.62 317 HIS A C 1
ATOM 2521 O O . HIS A 1 317 ? -5.412 10.177 -17.365 1.00 91.62 317 HIS A O 1
ATOM 2527 N N . LYS A 1 318 ? -4.553 8.122 -17.091 1.00 92.38 318 LYS A N 1
ATOM 2528 C CA . LYS A 1 318 ? -3.967 8.360 -15.760 1.00 92.38 318 LYS A CA 1
ATOM 2529 C C . LYS A 1 318 ? -2.453 8.565 -15.791 1.00 92.38 318 LYS A C 1
ATOM 2531 O O . LYS A 1 318 ? -1.849 8.665 -14.725 1.00 92.38 318 LYS A O 1
ATOM 2536 N N . LEU A 1 319 ? -1.850 8.626 -16.978 1.00 92.94 319 LEU A N 1
ATOM 2537 C CA . LEU A 1 319 ? -0.411 8.765 -17.117 1.00 92.94 319 LEU A CA 1
ATOM 2538 C C . LEU A 1 319 ? 0.039 10.161 -16.663 1.00 92.94 319 LEU A C 1
ATOM 2540 O O . LEU A 1 319 ? -0.359 11.176 -17.226 1.00 92.94 319 LEU A O 1
ATOM 2544 N N . GLU A 1 320 ? 0.875 10.205 -15.630 1.00 90.50 320 GLU A N 1
ATOM 2545 C CA . GLU A 1 320 ? 1.430 11.437 -15.055 1.00 90.50 320 GLU A CA 1
ATOM 2546 C C . GLU A 1 320 ? 2.855 11.703 -15.560 1.00 90.50 320 GLU A C 1
ATOM 2548 O O . GLU A 1 320 ? 3.316 12.843 -15.578 1.0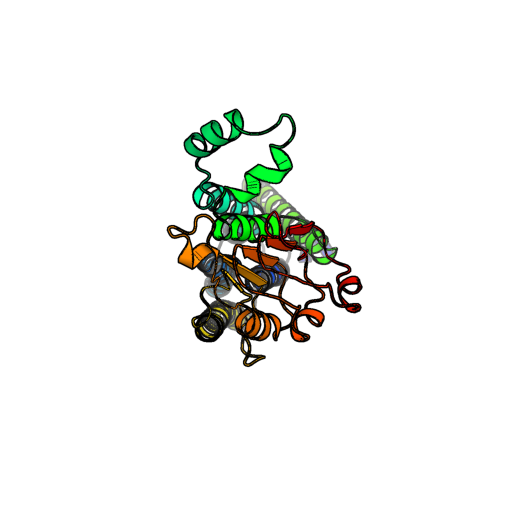0 90.50 320 GLU A O 1
ATOM 2553 N N . PHE A 1 321 ? 3.575 10.648 -15.948 1.00 87.94 321 PHE A N 1
ATOM 2554 C CA . PHE A 1 321 ? 4.945 10.732 -16.436 1.00 87.94 321 PHE A CA 1
ATOM 2555 C C . PHE A 1 321 ? 5.160 9.777 -17.605 1.00 87.94 321 PHE A C 1
ATOM 2557 O O . PHE A 1 321 ? 4.906 8.576 -17.486 1.00 87.94 321 PHE A O 1
ATOM 2564 N N . LEU A 1 322 ? 5.695 10.326 -18.694 1.00 89.69 322 LEU A N 1
ATOM 2565 C CA . LEU A 1 322 ? 6.099 9.595 -19.883 1.00 89.69 322 LEU A CA 1
ATOM 2566 C C . LEU A 1 322 ? 7.536 9.973 -20.244 1.00 89.69 322 LEU A C 1
ATOM 2568 O O . LEU A 1 322 ? 7.836 11.143 -20.491 1.00 89.69 322 LEU A O 1
ATOM 2572 N N . GLN A 1 323 ? 8.411 8.976 -20.294 1.00 87.06 323 GLN A N 1
ATOM 2573 C CA . GLN A 1 323 ? 9.746 9.093 -20.864 1.00 87.06 323 GLN A CA 1
ATOM 2574 C C . GLN A 1 323 ? 9.971 7.927 -21.813 1.00 87.06 323 GLN A C 1
ATOM 2576 O O . GLN A 1 323 ? 9.915 6.772 -21.400 1.00 87.06 323 GLN A O 1
ATOM 2581 N N . ILE A 1 324 ? 10.240 8.254 -23.069 1.00 88.12 324 ILE A N 1
ATOM 2582 C CA . ILE A 1 324 ? 10.691 7.315 -24.087 1.00 88.12 324 ILE A CA 1
ATOM 2583 C C . ILE A 1 324 ? 11.960 7.921 -24.667 1.00 88.12 324 ILE A C 1
ATOM 2585 O O . ILE A 1 324 ? 11.979 9.109 -24.996 1.00 88.12 324 ILE A O 1
ATOM 2589 N N . GLU A 1 325 ? 13.030 7.141 -24.662 1.00 84.50 325 GLU A N 1
ATOM 2590 C CA . GLU A 1 325 ? 14.338 7.570 -25.134 1.00 84.50 325 GLU A CA 1
ATOM 2591 C C . GLU A 1 325 ? 15.015 6.415 -25.866 1.00 84.50 325 GLU A C 1
ATOM 2593 O O . GLU A 1 325 ? 15.320 5.386 -25.260 1.00 84.50 325 GLU A O 1
ATOM 2598 N N . GLY A 1 326 ? 15.249 6.588 -27.160 1.00 81.81 326 GLY A N 1
ATOM 2599 C CA . GLY A 1 326 ? 15.958 5.637 -28.001 1.00 81.81 326 GLY A CA 1
ATOM 2600 C C . GLY A 1 326 ? 17.473 5.681 -27.829 1.00 81.81 326 GLY A C 1
ATOM 2601 O O . GLY A 1 326 ? 18.050 6.599 -27.241 1.00 81.81 326 GLY A O 1
ATOM 2602 N N . LYS A 1 327 ? 18.153 4.679 -28.399 1.00 77.06 327 LYS A N 1
ATOM 2603 C CA . LYS A 1 327 ? 19.619 4.679 -28.442 1.00 77.06 327 LYS A CA 1
ATOM 2604 C C . LYS A 1 327 ? 20.096 5.792 -29.372 1.00 77.06 327 LYS A C 1
ATOM 2606 O O . LYS A 1 327 ? 19.633 5.903 -30.509 1.00 77.06 327 LYS A O 1
ATOM 2611 N N . VAL A 1 328 ? 21.077 6.568 -28.914 1.00 69.31 328 VAL A N 1
ATOM 2612 C CA . VAL A 1 328 ? 21.710 7.625 -29.715 1.00 69.31 328 VAL A CA 1
ATOM 2613 C C . VAL A 1 328 ? 22.231 7.037 -31.033 1.00 69.31 328 VAL A C 1
ATOM 2615 O O . VAL A 1 328 ? 23.047 6.117 -31.024 1.00 69.31 328 VAL A O 1
ATOM 2618 N N . GLY A 1 329 ? 21.749 7.566 -32.163 1.00 67.88 329 GLY A N 1
ATOM 2619 C CA . GLY A 1 329 ? 22.126 7.119 -33.510 1.00 67.88 329 GLY A CA 1
ATOM 2620 C C . GLY A 1 329 ? 21.263 5.999 -34.108 1.00 67.88 329 GLY A C 1
ATOM 2621 O O . GLY A 1 329 ? 21.562 5.547 -35.209 1.00 67.88 329 GLY A O 1
ATOM 2622 N N . SER A 1 330 ? 20.206 5.557 -33.419 1.00 66.50 330 SER A N 1
ATOM 2623 C CA . SER A 1 330 ? 19.188 4.653 -33.977 1.00 66.50 330 SER A CA 1
ATOM 2624 C C . SER A 1 330 ? 17.941 5.423 -34.433 1.00 66.50 330 SER A C 1
ATOM 2626 O O . SER A 1 330 ? 17.657 6.493 -33.904 1.00 66.50 330 SER A O 1
ATOM 2628 N N . ASN A 1 331 ? 17.198 4.880 -35.404 1.00 66.12 331 ASN A N 1
ATOM 2629 C CA . ASN A 1 331 ? 15.919 5.447 -35.871 1.00 66.12 331 ASN A CA 1
ATOM 2630 C C . ASN A 1 331 ? 14.736 5.097 -34.947 1.00 66.12 331 ASN A C 1
ATOM 2632 O O . ASN A 1 331 ? 13.591 5.395 -35.277 1.00 66.12 331 ASN A O 1
ATOM 2636 N N . ASN A 1 332 ? 15.014 4.439 -33.823 1.00 65.19 332 ASN A N 1
ATOM 2637 C CA . ASN A 1 332 ? 14.019 3.956 -32.879 1.00 65.19 332 ASN A CA 1
ATOM 2638 C C . ASN A 1 332 ? 13.748 5.059 -31.842 1.00 65.19 332 ASN A C 1
ATOM 2640 O O . ASN A 1 332 ? 14.665 5.808 -31.489 1.00 65.19 332 ASN A O 1
ATOM 2644 N N . LEU A 1 333 ? 12.495 5.163 -31.392 1.00 55.16 333 LEU A N 1
ATOM 2645 C CA . LEU A 1 333 ? 12.007 6.164 -30.436 1.00 55.16 333 LEU A CA 1
ATOM 2646 C C . LEU A 1 333 ? 12.691 6.076 -29.069 1.00 55.16 333 LEU A C 1
ATOM 2648 O O . LEU A 1 333 ? 12.978 4.949 -28.591 1.00 55.16 333 LEU A O 1
#

Radius of gyration: 25.94 Å; Cα contacts (8 Å, |Δi|>4): 458; chains: 1; bounding box: 63×41×80 Å

Nearest PDB structures (foldseek):
  7d2s-assembly1_A  TM=8.249E-01  e=1.589E-01  Homo sapiens
  7d2u-assembly1_A  TM=8.238E-01  e=1.589E-01  Homo sapiens
  4u06-assembly1_A  TM=8.917E-01  e=7.720E-01  Leptospira interrogans serovar Copenhageni str. Fiocruz L1-130
  4u09-assembly1_A  TM=6.492E-01  e=5.141E-01  Leptospira interrogans serovar Copenhageni str. Fiocruz L1-130
  7txh-assembly2_E  TM=6.632E-01  e=7.379E-01  Homo sapiens

Organism: Phytophthora nicotianae (NCBI:txid4792)

InterPro domains:
  IPR032675 Leucine-rich repeat domain superfamily [G3DSA:3.80.10.10] (256-333)